Protein AF-A0A847EQZ2-F1 (afdb_monomer)

Structure (mmCIF, N/CA/C/O backbone):
data_AF-A0A847EQZ2-F1
#
_entry.id   AF-A0A847EQZ2-F1
#
loop_
_atom_site.group_PDB
_atom_site.id
_atom_site.type_symbol
_atom_site.label_atom_id
_atom_site.label_alt_id
_atom_site.label_comp_id
_atom_site.label_asym_id
_atom_site.label_entity_id
_atom_site.label_seq_id
_atom_site.pdbx_PDB_ins_code
_atom_site.Cartn_x
_atom_site.Cartn_y
_atom_site.Cartn_z
_atom_site.occupancy
_atom_site.B_iso_or_equiv
_atom_site.auth_seq_id
_atom_site.auth_comp_id
_atom_site.auth_asym_id
_atom_site.auth_atom_id
_atom_site.pdbx_PDB_model_num
ATOM 1 N N . MET A 1 1 ? -11.019 -4.926 17.681 1.00 85.94 1 MET A N 1
ATOM 2 C CA . MET A 1 1 ? -9.727 -4.311 18.049 1.00 85.94 1 MET A CA 1
ATOM 3 C C . MET A 1 1 ? -9.183 -3.717 16.767 1.00 85.94 1 MET A C 1
ATOM 5 O O . MET A 1 1 ? -9.278 -4.399 15.757 1.00 85.94 1 MET A O 1
ATOM 9 N N . THR A 1 2 ? -8.752 -2.458 16.775 1.00 97.56 2 THR A N 1
ATOM 10 C CA . THR A 1 2 ? -8.229 -1.790 15.572 1.00 97.56 2 THR A CA 1
ATOM 11 C C . THR A 1 2 ? -6.867 -2.381 15.216 1.00 97.56 2 THR A C 1
ATOM 13 O O . THR A 1 2 ? -6.029 -2.498 16.100 1.00 97.56 2 THR A O 1
ATOM 16 N N . SER A 1 3 ? -6.639 -2.751 13.958 1.00 98.38 3 SER A N 1
ATOM 17 C CA . SER A 1 3 ? -5.330 -3.209 13.475 1.00 98.38 3 SER A CA 1
ATOM 18 C C . SER A 1 3 ? -4.424 -2.040 13.079 1.00 98.38 3 SER A C 1
ATOM 20 O O . SER A 1 3 ? -4.899 -1.011 12.595 1.00 98.38 3 SER A O 1
ATOM 22 N N . VAL A 1 4 ? -3.112 -2.213 13.236 1.00 98.69 4 VAL A N 1
ATOM 23 C CA . VAL A 1 4 ? -2.084 -1.263 12.787 1.00 98.69 4 VAL A CA 1
ATOM 24 C C . VAL A 1 4 ? -1.452 -1.772 11.498 1.00 98.69 4 VAL A C 1
ATOM 26 O O . VAL A 1 4 ? -0.755 -2.787 11.503 1.00 98.69 4 VAL A O 1
ATOM 29 N N . TRP A 1 5 ? -1.679 -1.066 10.393 1.00 98.81 5 TRP A N 1
ATOM 30 C CA . TRP A 1 5 ? -1.061 -1.357 9.103 1.00 98.81 5 TRP A CA 1
ATOM 31 C C . TRP A 1 5 ? 0.039 -0.342 8.791 1.00 98.81 5 TRP A C 1
ATOM 33 O O . TRP A 1 5 ? -0.180 0.869 8.835 1.00 98.81 5 TRP A O 1
ATOM 43 N N . ALA A 1 6 ? 1.235 -0.831 8.479 1.00 98.81 6 ALA A N 1
ATOM 44 C CA . ALA A 1 6 ? 2.382 0.009 8.162 1.00 98.81 6 ALA A CA 1
ATOM 45 C C . ALA A 1 6 ? 2.299 0.501 6.706 1.00 98.81 6 ALA A C 1
ATOM 47 O O . ALA A 1 6 ? 2.378 -0.297 5.772 1.00 98.81 6 ALA A O 1
ATOM 48 N N . HIS A 1 7 ? 2.107 1.807 6.526 1.00 98.88 7 HIS A N 1
ATOM 49 C CA . HIS A 1 7 ? 1.958 2.488 5.241 1.00 98.88 7 HIS A CA 1
ATOM 50 C C . HIS A 1 7 ? 3.281 2.483 4.480 1.00 98.88 7 HIS A C 1
ATOM 52 O O . HIS A 1 7 ? 4.214 3.209 4.839 1.00 98.88 7 HIS A O 1
ATOM 58 N N . ARG A 1 8 ? 3.356 1.666 3.426 1.00 98.81 8 ARG A N 1
ATOM 59 C CA . ARG A 1 8 ? 4.579 1.399 2.655 1.00 98.81 8 ARG A CA 1
ATOM 60 C C . ARG A 1 8 ? 5.707 0.845 3.531 1.00 98.81 8 ARG A C 1
ATOM 62 O O . ARG A 1 8 ? 6.879 1.164 3.321 1.00 98.81 8 ARG A O 1
ATOM 69 N N . GLY A 1 9 ? 5.344 0.057 4.545 1.00 98.75 9 GLY A N 1
ATOM 70 C CA . GLY A 1 9 ? 6.235 -0.375 5.625 1.00 98.75 9 GLY A CA 1
ATOM 71 C C . GLY A 1 9 ? 6.387 0.686 6.720 1.00 98.75 9 GLY A C 1
ATOM 72 O O . GLY A 1 9 ? 5.566 1.592 6.849 1.00 98.75 9 GLY A O 1
ATOM 73 N N . ALA A 1 10 ? 7.430 0.585 7.544 1.00 98.62 10 ALA A N 1
ATOM 74 C CA . ALA A 1 10 ? 7.763 1.576 8.571 1.00 98.62 10 ALA A CA 1
ATOM 75 C C . ALA A 1 10 ? 8.409 2.832 7.942 1.00 98.62 10 ALA A C 1
ATOM 77 O O . ALA A 1 10 ? 9.541 3.212 8.260 1.00 98.62 10 ALA A O 1
ATOM 78 N N . SER A 1 11 ? 7.694 3.451 6.997 1.00 98.50 11 SER A N 1
ATOM 79 C CA . SER A 1 11 ? 8.184 4.494 6.084 1.00 98.50 11 SER A CA 1
ATOM 80 C C . SER A 1 11 ? 8.580 5.802 6.773 1.00 98.50 11 SER A C 1
ATOM 82 O O . SER A 1 11 ? 9.288 6.625 6.199 1.00 98.50 11 SER A O 1
ATOM 84 N N . GLY A 1 12 ? 8.195 5.990 8.038 1.00 98.06 12 GLY A N 1
ATOM 85 C CA . GLY A 1 12 ? 8.713 7.070 8.875 1.00 98.06 12 GLY A CA 1
ATOM 86 C C . GLY A 1 12 ? 10.200 6.921 9.230 1.00 98.06 12 GLY A C 1
ATOM 87 O O . GLY A 1 12 ? 10.834 7.903 9.616 1.00 98.06 12 GLY A O 1
ATOM 88 N N . TYR A 1 13 ? 10.766 5.714 9.097 1.00 98.25 13 TYR A N 1
ATOM 89 C CA . TYR A 1 13 ? 12.120 5.367 9.556 1.00 98.25 13 TYR A CA 1
ATOM 90 C C . TYR A 1 13 ? 13.005 4.714 8.482 1.00 98.25 13 TYR A C 1
ATOM 92 O O . TYR A 1 13 ? 14.240 4.774 8.584 1.00 98.25 13 TYR A O 1
ATOM 100 N N . ALA A 1 14 ? 12.388 4.084 7.484 1.00 98.56 14 ALA A N 1
ATOM 101 C CA . ALA A 1 14 ? 13.013 3.286 6.433 1.00 98.56 14 ALA A CA 1
ATOM 102 C C . ALA A 1 14 ? 12.467 3.685 5.049 1.00 98.56 14 ALA A C 1
ATOM 104 O O . ALA A 1 14 ? 11.369 4.235 4.986 1.00 98.56 14 ALA A O 1
ATOM 105 N N . PRO A 1 15 ? 13.201 3.425 3.948 1.00 98.50 15 PRO A N 1
ATOM 106 C CA . PRO A 1 15 ? 12.756 3.802 2.610 1.00 98.50 15 PRO A CA 1
ATOM 107 C C . PRO A 1 15 ? 11.437 3.107 2.258 1.00 98.50 15 PRO A C 1
ATOM 109 O O . PRO A 1 15 ? 11.335 1.883 2.321 1.00 98.50 15 PRO A O 1
ATOM 112 N N . GLU A 1 16 ? 10.421 3.893 1.913 1.00 98.69 16 GLU A N 1
ATOM 113 C CA . GLU A 1 16 ? 9.067 3.402 1.642 1.00 98.69 16 GLU A CA 1
ATOM 114 C C . GLU A 1 16 ? 9.029 2.304 0.565 1.00 98.69 16 GLU A C 1
ATOM 116 O O . GLU A 1 16 ? 9.790 2.349 -0.398 1.00 98.69 16 GLU A O 1
ATOM 121 N N . ASN A 1 17 ? 8.096 1.353 0.692 1.00 98.81 17 ASN A N 1
ATOM 122 C CA . ASN A 1 17 ? 7.852 0.294 -0.297 1.00 98.81 17 ASN A CA 1
ATOM 123 C C . ASN A 1 17 ? 9.072 -0.619 -0.548 1.00 98.81 17 ASN A C 1
ATOM 125 O O . ASN A 1 17 ? 9.251 -1.153 -1.638 1.00 98.81 17 ASN A O 1
ATOM 129 N N . THR A 1 18 ? 9.905 -0.842 0.471 1.00 98.81 18 THR A N 1
ATOM 130 C CA . THR A 1 18 ? 11.085 -1.717 0.387 1.00 98.81 18 THR A CA 1
ATOM 131 C C . THR A 1 18 ? 11.049 -2.838 1.425 1.00 98.81 18 THR A C 1
ATOM 133 O O . THR A 1 18 ? 10.424 -2.696 2.478 1.00 98.81 18 THR A O 1
ATOM 136 N N . LEU A 1 19 ? 11.765 -3.944 1.171 1.00 98.75 19 LEU A N 1
ATOM 137 C CA . LEU A 1 19 ? 11.876 -5.041 2.145 1.00 98.75 19 LEU A CA 1
ATOM 138 C C . LEU A 1 19 ? 12.381 -4.568 3.522 1.00 98.75 19 LEU A C 1
ATOM 140 O O . LEU A 1 19 ? 11.719 -4.906 4.499 1.00 98.75 19 LEU A O 1
ATOM 144 N N . PRO A 1 20 ? 13.419 -3.711 3.645 1.00 98.69 20 PRO A N 1
ATOM 145 C CA . PRO A 1 20 ? 13.839 -3.198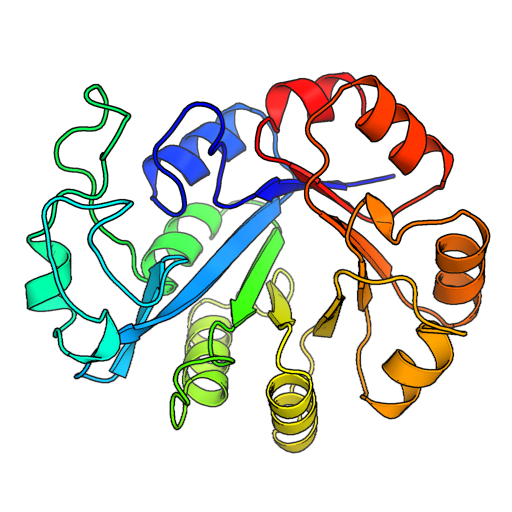 4.952 1.00 98.69 20 PRO A CA 1
ATOM 146 C C . PRO A 1 20 ? 12.759 -2.410 5.707 1.00 98.69 20 PRO A C 1
ATOM 148 O O . PRO A 1 20 ? 12.710 -2.456 6.936 1.00 98.69 20 PRO A O 1
ATOM 151 N N . ALA A 1 21 ? 11.881 -1.682 5.007 1.00 98.81 21 ALA A N 1
ATOM 152 C CA . ALA A 1 21 ? 10.770 -0.989 5.658 1.00 98.81 21 ALA A CA 1
ATOM 153 C C . ALA A 1 21 ? 9.691 -1.957 6.154 1.00 98.81 21 ALA A C 1
ATOM 155 O O . ALA A 1 21 ? 9.114 -1.732 7.220 1.00 98.81 21 ALA A O 1
ATOM 156 N N . PHE A 1 22 ? 9.424 -3.033 5.413 1.00 98.81 22 PHE A N 1
ATOM 157 C CA . PHE A 1 22 ? 8.492 -4.080 5.830 1.00 98.81 22 PHE A CA 1
ATOM 158 C C . PHE A 1 22 ? 9.054 -4.932 6.977 1.00 98.81 22 PHE A C 1
ATOM 160 O O . PHE A 1 22 ? 8.340 -5.196 7.941 1.00 98.81 22 PHE A O 1
ATOM 167 N N . GLU A 1 23 ? 10.336 -5.295 6.930 1.00 98.62 23 GLU A N 1
ATOM 168 C CA . GLU A 1 23 ? 11.045 -5.984 8.018 1.00 98.62 23 GLU A CA 1
ATOM 169 C C . GLU A 1 23 ? 10.975 -5.173 9.316 1.00 98.62 23 GLU A C 1
ATOM 171 O O . GLU A 1 23 ? 10.526 -5.684 10.342 1.00 98.62 23 GLU A O 1
ATOM 176 N N . LEU A 1 24 ? 11.302 -3.877 9.255 1.00 98.75 24 LEU A N 1
ATOM 177 C CA . LEU A 1 24 ? 11.201 -2.991 10.414 1.00 98.75 24 LEU A CA 1
ATOM 178 C C . LEU A 1 24 ? 9.759 -2.883 10.935 1.00 98.75 24 LEU A C 1
ATOM 180 O O . LEU A 1 24 ? 9.543 -2.827 12.143 1.00 98.75 24 LEU A O 1
ATOM 184 N N . ALA A 1 25 ? 8.754 -2.886 10.056 1.00 98.75 25 ALA A N 1
ATOM 185 C CA . ALA A 1 25 ? 7.357 -2.888 10.482 1.00 98.75 25 ALA A CA 1
ATOM 186 C C . ALA A 1 25 ? 6.972 -4.170 11.247 1.00 98.75 25 ALA A C 1
ATOM 188 O O . ALA A 1 25 ? 6.220 -4.079 12.220 1.00 98.75 25 ALA A O 1
ATOM 189 N N . LEU A 1 26 ? 7.503 -5.343 10.868 1.00 98.50 26 LEU A N 1
ATOM 190 C CA . LEU A 1 26 ? 7.323 -6.584 11.641 1.00 98.50 26 LEU A CA 1
ATOM 191 C C . LEU A 1 26 ? 7.978 -6.479 13.016 1.00 98.50 26 LEU A C 1
ATOM 193 O O . LEU A 1 26 ? 7.352 -6.823 14.017 1.00 98.50 26 LEU A O 1
ATOM 197 N N . GLU A 1 27 ? 9.213 -5.976 13.073 1.00 98.31 27 GLU A N 1
ATOM 198 C CA . GLU A 1 27 ? 9.939 -5.765 14.333 1.00 98.31 27 GLU A CA 1
ATOM 199 C C . GLU A 1 27 ? 9.189 -4.812 15.274 1.00 98.31 27 GLU A C 1
ATOM 201 O O . GLU A 1 27 ? 9.181 -5.005 16.490 1.00 98.31 27 GLU A O 1
ATOM 206 N N . GLN A 1 28 ? 8.513 -3.810 14.708 1.00 98.31 28 GLN A N 1
ATOM 207 C CA . GLN A 1 28 ? 7.693 -2.835 15.428 1.00 98.31 28 GLN A CA 1
ATOM 208 C C . GLN A 1 28 ? 6.281 -3.344 15.773 1.00 98.31 28 GLN A C 1
ATOM 210 O O . GLN A 1 28 ? 5.506 -2.628 16.409 1.00 98.31 28 GLN A O 1
ATOM 215 N N . GLY A 1 29 ? 5.947 -4.583 15.403 1.00 97.31 29 GLY A N 1
ATOM 216 C CA . GLY A 1 29 ? 4.692 -5.234 15.772 1.00 97.31 29 GLY A CA 1
ATOM 217 C C . GLY A 1 29 ? 3.481 -4.794 14.949 1.00 97.31 29 GLY A C 1
ATOM 218 O O . GLY A 1 29 ? 2.366 -4.818 15.468 1.00 97.31 29 GLY A O 1
ATOM 219 N N . ALA A 1 30 ? 3.672 -4.376 13.694 1.00 98.19 30 ALA A N 1
ATOM 220 C CA . ALA A 1 30 ? 2.557 -4.098 12.792 1.00 98.19 30 ALA A CA 1
ATOM 221 C C . ALA A 1 30 ? 1.711 -5.363 12.540 1.00 98.19 30 ALA A C 1
ATOM 223 O O . ALA A 1 30 ? 2.242 -6.447 12.291 1.00 98.19 30 ALA A O 1
ATOM 224 N N . ASP A 1 31 ? 0.384 -5.213 12.546 1.00 98.38 31 ASP A N 1
ATOM 225 C CA . ASP A 1 31 ? -0.565 -6.295 12.241 1.00 98.38 31 ASP A CA 1
ATOM 226 C C . ASP A 1 31 ? -0.666 -6.556 10.724 1.00 98.38 31 ASP A C 1
ATOM 228 O O . ASP A 1 31 ? -1.090 -7.624 10.272 1.00 98.38 31 ASP A O 1
ATOM 232 N N . GLY A 1 32 ? -0.290 -5.564 9.917 1.00 98.38 32 GLY A N 1
ATOM 233 C CA . GLY A 1 32 ? -0.329 -5.632 8.465 1.00 98.38 32 GLY A CA 1
ATOM 234 C C . GLY A 1 32 ? 0.542 -4.581 7.793 1.00 98.38 32 GLY A C 1
ATOM 235 O O . GLY A 1 32 ? 1.095 -3.698 8.449 1.00 98.38 32 GLY A O 1
ATOM 236 N N . PHE A 1 33 ? 0.625 -4.654 6.472 1.00 98.50 33 PHE A N 1
ATOM 237 C CA . PHE A 1 33 ? 1.245 -3.645 5.621 1.00 98.50 33 PHE A CA 1
ATOM 238 C C . PHE A 1 33 ? 0.218 -3.054 4.673 1.00 98.50 33 PHE A C 1
ATOM 240 O O . PHE A 1 33 ? -0.741 -3.715 4.282 1.00 98.50 33 PHE A O 1
ATOM 247 N N . GLU A 1 34 ? 0.471 -1.828 4.252 1.00 98.81 34 GLU A N 1
ATOM 248 C CA . GLU A 1 34 ? -0.065 -1.286 3.018 1.00 98.81 34 GLU A CA 1
ATOM 249 C C . GLU A 1 34 ? 1.107 -1.051 2.056 1.00 98.81 34 GLU A C 1
ATOM 251 O O . GLU A 1 34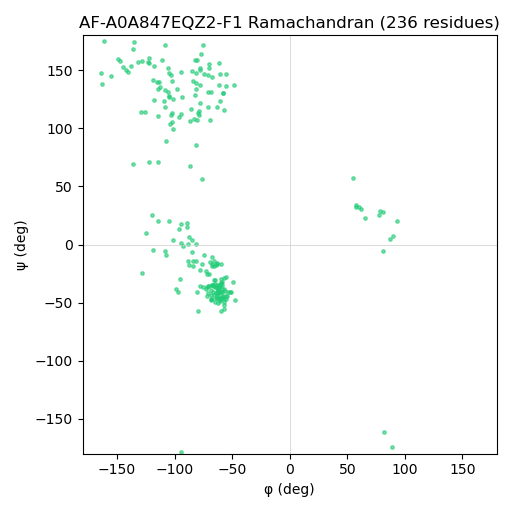 ? 2.204 -0.704 2.499 1.00 98.81 34 GLU A O 1
ATOM 256 N N . LEU A 1 35 ? 0.911 -1.348 0.772 1.00 98.94 35 LEU A N 1
ATOM 257 C CA . LEU A 1 35 ? 1.923 -1.180 -0.264 1.00 98.94 35 LEU A CA 1
ATOM 258 C C . LEU A 1 35 ? 1.290 -0.859 -1.615 1.00 98.94 35 LEU A C 1
ATOM 260 O O . LEU A 1 35 ? 0.137 -1.203 -1.873 1.00 98.94 35 LEU A O 1
ATOM 264 N N . ASP A 1 36 ? 2.088 -0.279 -2.502 1.00 98.88 36 ASP A N 1
ATOM 265 C CA . ASP A 1 36 ? 1.655 0.171 -3.822 1.00 98.88 36 ASP A CA 1
ATOM 266 C C . ASP A 1 36 ? 2.211 -0.728 -4.920 1.00 98.88 36 ASP A C 1
ATOM 268 O O . ASP A 1 36 ? 3.414 -0.973 -4.937 1.00 98.88 36 ASP A O 1
ATOM 272 N N . VAL A 1 37 ? 1.386 -1.169 -5.875 1.00 98.88 37 VAL A N 1
ATOM 273 C CA . VAL A 1 37 ? 1.858 -1.982 -7.009 1.00 98.88 37 VAL A CA 1
ATOM 274 C C . VAL A 1 37 ? 1.637 -1.340 -8.371 1.00 98.88 37 VAL A C 1
ATOM 276 O O . VAL A 1 37 ? 0.593 -0.742 -8.654 1.00 98.88 37 VAL A O 1
ATOM 279 N N . GLN A 1 38 ? 2.626 -1.539 -9.240 1.00 98.75 38 GLN A N 1
ATOM 280 C CA . GLN A 1 38 ? 2.656 -1.135 -10.646 1.00 98.75 38 GLN A CA 1
ATOM 281 C C . GLN A 1 38 ? 3.216 -2.265 -11.520 1.00 98.75 38 GLN A C 1
ATOM 283 O O . GLN A 1 38 ? 3.756 -3.241 -10.998 1.00 98.75 38 GLN A O 1
ATOM 288 N N . LEU A 1 39 ? 3.090 -2.136 -12.848 1.00 98.56 39 LEU A N 1
ATOM 289 C CA . LEU A 1 39 ? 3.743 -3.044 -13.796 1.00 98.56 39 LEU A CA 1
ATOM 290 C C . LEU A 1 39 ? 4.986 -2.412 -14.419 1.00 98.56 39 LEU A C 1
ATOM 292 O O . LEU A 1 39 ? 4.985 -1.240 -14.799 1.00 98.56 39 LEU A O 1
ATOM 296 N N . THR A 1 40 ? 6.014 -3.235 -14.586 1.00 98.62 40 THR A N 1
ATOM 297 C CA . THR A 1 40 ? 7.162 -2.958 -15.454 1.00 98.62 40 THR A CA 1
ATOM 298 C C . THR A 1 40 ? 6.795 -3.134 -16.933 1.00 98.62 40 THR A C 1
ATOM 300 O O . THR A 1 40 ? 5.731 -3.655 -17.275 1.00 98.62 40 THR A O 1
ATOM 303 N N . ARG A 1 41 ? 7.703 -2.755 -17.839 1.00 98.00 41 ARG A N 1
ATOM 304 C CA . ARG A 1 41 ? 7.564 -2.951 -19.295 1.00 98.00 41 ARG A CA 1
ATOM 305 C C . ARG A 1 41 ? 7.403 -4.421 -19.695 1.00 98.00 41 ARG A C 1
ATOM 307 O O . ARG A 1 41 ? 6.789 -4.719 -20.715 1.00 98.00 41 ARG A O 1
ATOM 314 N N . ASP A 1 42 ? 8.021 -5.322 -18.940 1.00 98.25 42 ASP A N 1
ATOM 315 C CA . ASP A 1 42 ? 7.956 -6.779 -19.103 1.00 98.25 42 ASP A CA 1
ATOM 316 C C . ASP A 1 42 ? 6.874 -7.436 -18.226 1.00 98.25 42 ASP A C 1
ATOM 318 O O . ASP A 1 42 ? 6.853 -8.654 -18.073 1.00 98.25 42 ASP A O 1
ATOM 322 N N . ASP A 1 43 ? 5.926 -6.628 -17.741 1.00 97.75 43 ASP A N 1
ATOM 323 C CA . ASP A 1 43 ? 4.730 -7.020 -17.000 1.00 97.75 43 ASP A CA 1
ATOM 324 C C . ASP A 1 43 ? 4.966 -7.737 -15.649 1.00 97.75 43 ASP A C 1
ATOM 326 O O . ASP A 1 43 ? 4.137 -8.546 -15.203 1.00 97.75 43 ASP A O 1
ATOM 330 N N . GLU A 1 44 ? 6.068 -7.425 -14.974 1.00 98.75 44 GLU A N 1
ATOM 331 C CA . GLU A 1 44 ? 6.335 -7.853 -13.600 1.00 98.75 44 GLU A CA 1
ATOM 332 C C . GLU A 1 44 ? 5.666 -6.891 -12.605 1.00 98.75 44 GLU A C 1
ATOM 334 O O . GLU A 1 44 ? 5.650 -5.675 -12.809 1.00 98.75 44 GLU A O 1
ATOM 339 N N . VAL A 1 45 ? 5.100 -7.427 -11.517 1.00 98.88 45 VAL A N 1
ATOM 340 C CA . VAL A 1 45 ? 4.415 -6.623 -10.487 1.00 98.88 45 VAL A CA 1
ATOM 341 C C . VAL A 1 45 ? 5.431 -6.141 -9.453 1.00 98.88 45 VAL A C 1
ATOM 343 O O . VAL A 1 45 ? 5.888 -6.918 -8.609 1.00 98.88 45 VAL A O 1
ATOM 346 N N . VAL A 1 46 ? 5.759 -4.852 -9.506 1.00 98.88 46 VAL A N 1
ATOM 347 C CA . VAL A 1 46 ? 6.731 -4.190 -8.622 1.00 98.88 46 VAL A CA 1
ATOM 348 C C . VAL A 1 46 ? 6.050 -3.306 -7.589 1.00 98.88 46 VAL A C 1
ATOM 350 O O . VAL A 1 46 ? 4.962 -2.784 -7.829 1.00 98.88 46 VAL A O 1
ATOM 353 N N . VAL A 1 47 ? 6.706 -3.145 -6.442 1.00 98.94 47 VAL A N 1
ATOM 354 C CA . VAL A 1 47 ? 6.196 -2.424 -5.278 1.00 98.94 47 VAL A CA 1
ATOM 355 C C . VAL A 1 47 ? 6.822 -1.031 -5.224 1.00 98.94 47 VAL A C 1
ATOM 357 O O . VAL A 1 47 ? 7.972 -0.870 -4.824 1.00 98.94 47 VAL A O 1
ATOM 360 N N . ILE A 1 48 ? 6.086 -0.025 -5.695 1.00 98.81 48 ILE A N 1
ATOM 361 C CA . ILE A 1 48 ? 6.530 1.374 -5.778 1.00 98.81 48 ILE A CA 1
ATOM 362 C C . ILE A 1 48 ? 5.326 2.308 -5.969 1.00 98.81 48 ILE A C 1
ATOM 364 O O . ILE A 1 48 ? 4.419 2.024 -6.753 1.00 98.81 48 ILE A O 1
ATOM 368 N N . HIS A 1 49 ? 5.326 3.443 -5.264 1.00 98.50 49 HIS A N 1
ATOM 369 C CA . HIS A 1 49 ? 4.181 4.359 -5.229 1.00 98.50 49 HIS A CA 1
ATOM 370 C C . HIS A 1 49 ? 4.073 5.264 -6.460 1.00 98.50 49 HIS A C 1
ATOM 372 O O . HIS A 1 49 ? 3.021 5.331 -7.098 1.00 98.50 49 HIS A O 1
ATOM 378 N N . ASP A 1 50 ? 5.128 6.031 -6.736 1.00 98.12 50 ASP A N 1
ATOM 379 C CA . ASP A 1 50 ? 5.113 7.048 -7.786 1.00 98.12 50 ASP A CA 1
ATOM 380 C C . ASP A 1 50 ? 5.192 6.384 -9.154 1.00 98.12 50 ASP A C 1
ATOM 382 O O . ASP A 1 50 ? 5.863 5.368 -9.327 1.00 98.12 50 ASP A O 1
ATOM 386 N N . GLU A 1 51 ? 4.553 6.979 -10.158 1.00 98.12 51 GLU A N 1
ATOM 387 C CA . GLU A 1 51 ? 4.681 6.474 -11.525 1.00 98.12 51 GLU A CA 1
ATOM 388 C C . GLU A 1 51 ? 6.086 6.702 -12.112 1.00 98.12 51 GLU A C 1
ATOM 390 O O . GLU A 1 51 ? 6.427 6.100 -13.132 1.00 98.12 51 GLU A O 1
ATOM 395 N N . THR A 1 52 ? 6.896 7.560 -11.481 1.00 98.25 52 THR A N 1
ATOM 396 C CA . THR A 1 52 ? 8.277 7.858 -11.872 1.00 98.25 52 THR A CA 1
ATOM 397 C C . THR A 1 52 ? 9.271 7.577 -10.743 1.00 98.25 52 THR A C 1
ATOM 399 O O . THR A 1 52 ? 8.904 7.460 -9.575 1.00 98.25 52 THR A O 1
ATOM 402 N N . LEU A 1 53 ? 10.544 7.428 -11.106 1.00 98.38 53 LEU A N 1
ATOM 403 C CA . LEU A 1 53 ? 11.591 6.875 -10.240 1.00 98.38 53 LEU A CA 1
ATOM 404 C C . LEU A 1 53 ? 12.308 7.901 -9.344 1.00 98.38 53 LEU A C 1
ATOM 406 O O . LEU A 1 53 ? 12.953 7.519 -8.368 1.00 98.38 53 LEU A O 1
ATOM 410 N N . GLU A 1 54 ? 12.214 9.194 -9.650 1.00 97.56 54 GLU A N 1
ATOM 411 C CA . GLU A 1 54 ? 13.144 10.216 -9.149 1.00 97.56 54 GLU A CA 1
ATOM 412 C C . GLU A 1 54 ? 13.004 10.520 -7.653 1.00 97.56 54 GLU A C 1
ATOM 414 O O . GLU A 1 54 ? 13.944 11.014 -7.034 1.00 97.56 54 GLU A O 1
ATOM 419 N N . ARG A 1 55 ? 11.823 10.294 -7.063 1.00 97.88 55 ARG A N 1
ATOM 420 C CA . ARG A 1 55 ? 11.586 10.647 -5.655 1.00 97.88 55 ARG A CA 1
ATOM 421 C C . ARG A 1 55 ? 12.201 9.638 -4.690 1.00 97.88 55 ARG A C 1
ATOM 423 O O . ARG A 1 55 ? 12.614 10.030 -3.602 1.00 97.88 55 ARG A O 1
ATOM 430 N N . THR A 1 56 ? 12.198 8.356 -5.048 1.00 97.94 56 THR A N 1
ATOM 431 C CA . THR A 1 56 ? 12.536 7.255 -4.132 1.00 97.94 56 THR A CA 1
ATOM 432 C C . THR A 1 56 ? 13.748 6.451 -4.574 1.00 97.94 56 THR A C 1
ATOM 434 O O . THR A 1 56 ? 14.189 5.580 -3.828 1.00 97.94 56 THR A O 1
ATOM 437 N N . THR A 1 57 ? 14.311 6.739 -5.749 1.00 98.12 57 THR A N 1
ATOM 438 C CA . THR A 1 57 ? 15.467 6.012 -6.276 1.00 98.12 57 THR A CA 1
ATOM 439 C C . THR A 1 57 ? 16.532 6.938 -6.858 1.00 98.12 57 THR A C 1
ATOM 441 O O . THR A 1 57 ? 16.328 8.145 -6.970 1.00 98.12 57 THR A O 1
ATOM 444 N N . ASP A 1 58 ? 17.668 6.369 -7.254 1.00 97.06 58 ASP A N 1
ATOM 445 C CA . ASP A 1 58 ? 18.703 7.032 -8.057 1.00 97.06 58 ASP A CA 1
ATOM 446 C C . ASP A 1 58 ? 18.450 6.976 -9.582 1.00 97.06 58 ASP A C 1
ATOM 448 O O . ASP A 1 58 ? 19.279 7.440 -10.369 1.00 97.06 58 ASP A O 1
ATOM 452 N N . GLY A 1 59 ? 17.308 6.424 -10.008 1.00 97.19 59 GLY A N 1
ATOM 453 C CA . GLY A 1 59 ? 16.885 6.326 -11.403 1.00 97.19 59 GLY A CA 1
ATOM 454 C C . GLY A 1 59 ? 15.976 7.466 -11.870 1.00 97.19 59 GLY A C 1
ATOM 455 O O . GLY A 1 59 ? 15.645 8.397 -11.136 1.00 97.19 59 GLY A O 1
ATOM 456 N N . ASN A 1 60 ? 15.551 7.386 -13.132 1.00 97.94 60 ASN A N 1
ATOM 457 C CA . ASN A 1 60 ? 14.702 8.384 -13.778 1.00 97.94 60 ASN A CA 1
ATOM 458 C C . ASN A 1 60 ? 13.741 7.778 -14.815 1.00 97.94 60 ASN A C 1
ATOM 460 O O . ASN A 1 60 ? 13.990 6.714 -15.391 1.00 97.94 60 ASN A O 1
ATOM 464 N N . GLY A 1 61 ? 12.660 8.504 -15.099 1.00 98.06 61 GLY A N 1
ATOM 465 C CA . GLY A 1 61 ? 11.616 8.087 -16.032 1.00 98.06 61 GLY A CA 1
ATOM 466 C C . GLY A 1 61 ? 10.506 7.270 -15.373 1.00 98.06 61 GLY A C 1
ATOM 467 O O . GLY A 1 61 ? 10.450 7.127 -14.151 1.00 98.06 61 GLY A O 1
ATOM 468 N N . TRP A 1 62 ? 9.591 6.769 -16.202 1.00 98.44 62 TRP A N 1
ATOM 469 C CA . TRP A 1 62 ? 8.402 6.055 -15.747 1.00 98.44 62 TRP A CA 1
ATOM 470 C C . TRP A 1 62 ? 8.719 4.603 -15.415 1.00 98.44 62 TRP A C 1
ATOM 472 O O . TRP A 1 62 ? 9.399 3.934 -16.189 1.00 98.44 62 TRP A O 1
ATOM 482 N N . VAL A 1 63 ? 8.150 4.080 -14.329 1.00 98.38 63 VAL A N 1
ATOM 483 C CA . VAL A 1 63 ? 8.271 2.659 -13.945 1.00 98.38 63 VAL A CA 1
ATOM 484 C C . VAL A 1 63 ? 7.901 1.737 -15.117 1.00 98.38 63 VAL A C 1
ATOM 486 O O . VAL A 1 63 ? 8.614 0.777 -15.407 1.00 98.38 63 VAL A O 1
ATOM 489 N N . ALA A 1 64 ? 6.846 2.095 -15.854 1.00 97.75 64 ALA A N 1
ATOM 490 C CA . ALA A 1 64 ? 6.330 1.358 -17.007 1.00 97.75 64 ALA A CA 1
ATOM 491 C C . ALA A 1 64 ? 7.297 1.262 -18.209 1.00 97.75 64 ALA A C 1
ATOM 493 O O . ALA A 1 64 ? 7.091 0.422 -19.084 1.00 97.75 64 ALA A O 1
ATOM 494 N N . ASP A 1 65 ? 8.335 2.104 -18.280 1.00 98.12 65 ASP A N 1
ATOM 495 C CA . ASP A 1 65 ? 9.296 2.112 -19.395 1.00 98.12 65 ASP A CA 1
ATOM 496 C C . ASP A 1 65 ? 10.476 1.140 -19.180 1.00 98.12 65 ASP A C 1
ATOM 498 O O . ASP A 1 65 ? 11.209 0.812 -20.126 1.00 98.12 65 ASP A O 1
ATOM 502 N N . HIS A 1 66 ? 10.651 0.646 -17.951 1.00 98.62 66 HIS A N 1
ATOM 503 C CA . HIS A 1 66 ? 11.786 -0.176 -17.523 1.00 98.62 66 HIS A CA 1
ATOM 504 C C . HIS A 1 66 ? 11.402 -1.648 -17.369 1.00 98.62 66 HIS A C 1
ATOM 506 O O . HIS A 1 66 ? 10.270 -1.962 -17.015 1.00 98.62 66 HIS A O 1
ATOM 512 N N . SER A 1 67 ? 12.342 -2.563 -17.633 1.00 98.75 67 SER A N 1
ATOM 513 C CA . SER A 1 67 ? 12.170 -3.978 -17.262 1.00 98.75 67 SER A CA 1
ATOM 514 C C . SER A 1 67 ? 12.408 -4.194 -15.765 1.00 98.75 67 SER A C 1
ATOM 516 O O . SER A 1 67 ? 13.051 -3.363 -15.118 1.00 98.75 67 SER A O 1
ATOM 518 N N . LEU A 1 68 ? 11.979 -5.331 -15.209 1.00 98.75 68 LEU A N 1
ATOM 519 C CA . LEU A 1 68 ? 12.335 -5.692 -13.829 1.00 98.75 68 LEU A CA 1
ATOM 520 C C . LEU A 1 68 ? 13.858 -5.745 -13.630 1.00 98.75 68 LEU A C 1
ATOM 522 O O . LEU A 1 68 ? 14.369 -5.325 -12.591 1.00 98.75 68 LEU A O 1
ATOM 526 N N . GLU A 1 69 ? 14.596 -6.238 -14.628 1.00 98.56 69 GLU A N 1
ATOM 527 C CA . GLU A 1 69 ? 16.060 -6.282 -14.582 1.00 98.56 69 GLU A CA 1
ATOM 528 C C . GLU A 1 69 ? 16.672 -4.876 -14.499 1.00 98.56 69 GLU A C 1
ATOM 530 O O . GLU A 1 69 ? 17.654 -4.670 -13.784 1.00 98.56 69 GLU A O 1
ATOM 535 N N . ASP A 1 70 ? 16.093 -3.904 -15.208 1.00 98.25 70 ASP A N 1
ATOM 536 C CA . ASP A 1 70 ? 16.535 -2.509 -15.168 1.00 98.25 70 ASP A CA 1
ATOM 537 C C . ASP A 1 70 ? 16.246 -1.885 -13.798 1.00 98.25 70 ASP A C 1
ATOM 539 O O . ASP A 1 70 ? 17.147 -1.321 -13.177 1.00 98.25 70 ASP A O 1
ATOM 543 N N . LEU A 1 71 ? 15.027 -2.063 -13.276 1.00 98.50 71 LEU A N 1
ATOM 544 C CA . LEU A 1 71 ? 14.625 -1.520 -11.974 1.00 98.50 71 LEU A CA 1
ATOM 545 C C . LEU A 1 71 ? 15.429 -2.104 -10.807 1.00 98.50 71 LEU A C 1
ATOM 547 O O . LEU A 1 71 ? 15.763 -1.388 -9.864 1.00 98.50 71 LEU A O 1
ATOM 551 N N . ARG A 1 72 ? 15.815 -3.382 -10.877 1.00 96.94 72 ARG A N 1
ATOM 552 C CA . ARG A 1 72 ? 16.650 -4.037 -9.854 1.00 96.94 72 ARG A CA 1
ATOM 553 C C . ARG A 1 72 ? 18.083 -3.506 -9.773 1.00 96.94 72 ARG A C 1
ATOM 555 O O . ARG A 1 72 ? 18.799 -3.865 -8.837 1.00 96.94 72 ARG A O 1
ATOM 562 N N . LYS A 1 73 ? 18.528 -2.690 -10.730 1.00 97.75 73 LYS A N 1
ATOM 563 C CA . LYS A 1 73 ? 19.851 -2.043 -10.688 1.00 97.75 73 LYS A CA 1
ATOM 564 C C . LYS A 1 73 ? 19.838 -0.759 -9.856 1.00 97.75 73 LYS A C 1
ATOM 566 O O . LYS A 1 73 ? 20.909 -0.327 -9.441 1.00 97.75 73 LYS A O 1
ATOM 571 N N . LEU A 1 74 ? 18.659 -0.189 -9.612 1.00 98.19 74 LEU A N 1
ATOM 572 C CA . LEU A 1 74 ? 18.491 1.078 -8.909 1.00 98.19 74 LEU A CA 1
ATOM 573 C C . LEU A 1 74 ? 18.639 0.914 -7.394 1.00 98.19 74 LEU A C 1
ATOM 575 O O . LEU A 1 74 ? 18.357 -0.146 -6.824 1.00 98.19 74 LEU A O 1
ATOM 579 N N . ASP A 1 75 ? 19.072 1.983 -6.741 1.00 98.12 75 ASP A N 1
ATOM 580 C CA . ASP A 1 75 ? 19.055 2.119 -5.292 1.00 98.12 75 ASP A CA 1
ATOM 581 C C . ASP A 1 75 ? 17.781 2.840 -4.850 1.00 98.12 75 ASP A C 1
ATOM 583 O O . ASP A 1 75 ? 17.598 4.022 -5.125 1.00 98.12 75 ASP A O 1
ATOM 587 N N . ALA A 1 76 ? 16.901 2.119 -4.158 1.00 98.00 76 ALA A N 1
ATOM 588 C CA . ALA A 1 76 ? 15.639 2.615 -3.620 1.00 98.00 76 ALA A CA 1
ATOM 589 C C . ALA A 1 76 ? 15.772 3.195 -2.197 1.00 98.00 76 ALA A C 1
ATOM 591 O O . ALA A 1 76 ? 14.776 3.356 -1.497 1.00 98.00 76 ALA A O 1
ATOM 592 N N . SER A 1 77 ? 16.991 3.485 -1.725 1.00 96.19 77 SER A N 1
ATOM 593 C CA . SER A 1 77 ? 17.235 4.021 -0.381 1.00 96.19 77 SER A CA 1
ATOM 594 C C . SER A 1 77 ? 17.203 5.555 -0.294 1.00 96.19 77 SER A C 1
ATOM 596 O O . SER A 1 77 ? 17.780 6.123 0.642 1.00 96.19 77 SER A O 1
ATOM 598 N N . TYR A 1 78 ? 16.613 6.256 -1.269 1.00 90.94 78 TYR A N 1
ATOM 599 C CA . TYR A 1 78 ? 16.684 7.719 -1.329 1.00 90.94 78 TYR A CA 1
ATOM 600 C C . TYR A 1 78 ? 16.118 8.363 -0.051 1.00 90.94 78 TYR A C 1
ATOM 602 O O . TYR A 1 78 ? 15.042 8.007 0.420 1.00 90.94 78 TYR A O 1
ATOM 610 N N . GLY A 1 79 ? 16.869 9.296 0.545 1.00 89.94 79 GLY A N 1
ATOM 611 C CA . GLY A 1 79 ? 16.532 9.913 1.836 1.00 89.94 79 GLY A CA 1
ATOM 612 C C . GLY A 1 79 ? 16.895 9.081 3.076 1.00 89.94 79 GLY A C 1
ATOM 613 O O . GLY A 1 79 ? 16.800 9.592 4.191 1.00 89.94 79 GLY A O 1
ATOM 614 N N . HIS A 1 80 ? 17.371 7.841 2.910 1.00 94.19 80 HIS A N 1
ATOM 615 C CA . HIS A 1 80 ? 17.745 6.949 4.007 1.00 94.19 80 HIS A CA 1
ATOM 616 C C . HIS A 1 80 ? 19.078 6.221 3.740 1.00 94.19 80 HIS A C 1
ATOM 618 O O . HIS A 1 80 ? 19.120 5.001 3.596 1.00 94.19 80 HIS A O 1
ATOM 624 N N . GLU A 1 81 ? 20.190 6.966 3.745 1.00 91.12 81 GLU A N 1
ATOM 625 C CA . GLU A 1 81 ? 21.550 6.493 3.397 1.00 91.12 81 GLU A CA 1
ATOM 626 C C . GLU A 1 81 ? 21.982 5.191 4.099 1.00 91.12 81 GLU A C 1
ATOM 628 O O . GLU A 1 81 ? 22.707 4.379 3.525 1.00 91.12 81 GLU A O 1
ATOM 633 N N . LYS A 1 82 ? 21.509 4.952 5.331 1.00 96.44 82 LYS A N 1
ATOM 634 C CA . LYS A 1 82 ? 21.809 3.726 6.093 1.00 96.44 82 LYS A CA 1
ATOM 635 C C . LYS A 1 82 ? 21.282 2.436 5.440 1.00 96.44 82 LYS A C 1
ATOM 637 O O . LYS A 1 82 ? 21.719 1.362 5.835 1.00 96.44 82 LYS A O 1
ATOM 642 N N . TYR A 1 83 ? 20.367 2.540 4.473 1.00 96.94 83 TYR A N 1
ATOM 643 C CA . TYR A 1 83 ? 19.809 1.418 3.708 1.00 96.94 83 TYR A CA 1
ATOM 644 C C . TYR A 1 83 ? 20.363 1.334 2.278 1.00 96.94 83 TYR A C 1
ATOM 646 O O . TYR A 1 83 ? 19.725 0.723 1.421 1.00 96.94 83 TYR A O 1
ATOM 654 N N . GLY A 1 84 ? 21.517 1.951 2.002 1.00 96.50 84 GLY A N 1
ATOM 655 C CA . GLY A 1 84 ? 22.133 1.937 0.673 1.00 96.50 84 GLY A CA 1
ATOM 656 C C . GLY A 1 84 ? 22.201 0.538 0.054 1.00 96.50 84 GLY A C 1
ATOM 657 O O . GLY A 1 84 ? 22.532 -0.446 0.719 1.00 96.50 84 GLY A O 1
ATOM 658 N N . GLY A 1 85 ? 21.881 0.454 -1.234 1.00 94.88 85 GLY A N 1
ATOM 659 C CA . GLY A 1 85 ? 21.799 -0.796 -1.984 1.00 94.88 85 GLY A CA 1
ATOM 660 C C . GLY A 1 85 ? 20.440 -1.498 -1.916 1.00 94.88 85 GLY A C 1
ATOM 661 O O . GLY A 1 85 ? 20.308 -2.598 -2.458 1.00 94.88 85 GLY A O 1
ATOM 662 N N . THR A 1 86 ? 19.437 -0.891 -1.281 1.00 97.38 86 THR A N 1
ATOM 663 C CA . THR A 1 86 ? 18.070 -1.427 -1.261 1.00 97.38 86 THR A CA 1
ATOM 664 C C . THR A 1 86 ? 17.465 -1.370 -2.660 1.00 97.38 86 THR A C 1
ATOM 666 O O . THR A 1 86 ? 17.742 -0.457 -3.431 1.00 97.38 86 THR A O 1
ATOM 669 N N . ARG A 1 87 ? 16.652 -2.363 -3.023 1.00 97.75 87 ARG A N 1
ATOM 670 C CA . ARG A 1 87 ? 16.027 -2.464 -4.351 1.00 97.75 87 ARG A CA 1
ATOM 671 C C . ARG A 1 87 ? 14.526 -2.236 -4.272 1.00 97.75 87 ARG A C 1
ATOM 673 O O . ARG A 1 87 ? 13.927 -2.457 -3.222 1.00 97.75 87 ARG A O 1
ATOM 680 N N . ILE A 1 88 ? 13.937 -1.865 -5.408 1.00 98.69 88 ILE A N 1
ATOM 681 C CA . ILE A 1 88 ? 12.489 -1.953 -5.621 1.00 98.69 88 ILE A CA 1
ATOM 682 C C . ILE A 1 88 ? 12.107 -3.444 -5.558 1.00 98.69 88 ILE A C 1
ATOM 684 O O . ILE A 1 88 ? 12.618 -4.214 -6.380 1.00 98.69 88 ILE A O 1
ATOM 688 N N . PRO A 1 89 ? 11.257 -3.880 -4.611 1.00 98.75 89 PRO A N 1
ATOM 689 C CA . PRO A 1 89 ? 10.837 -5.268 -4.541 1.00 98.75 89 PRO A CA 1
ATOM 690 C C . PRO A 1 89 ? 9.726 -5.575 -5.545 1.00 98.75 89 PRO A C 1
ATOM 692 O O . PRO A 1 89 ? 8.977 -4.707 -5.991 1.00 98.75 89 PRO A O 1
ATOM 695 N N . THR A 1 90 ? 9.589 -6.850 -5.872 1.00 98.94 90 THR A N 1
ATOM 696 C CA . THR A 1 90 ? 8.388 -7.424 -6.482 1.00 98.94 90 THR A CA 1
ATOM 697 C C . THR A 1 90 ? 7.342 -7.733 -5.414 1.00 98.94 90 THR A C 1
ATOM 699 O O . THR A 1 90 ? 7.666 -7.931 -4.241 1.00 98.94 90 THR A O 1
ATOM 702 N N . LEU A 1 91 ? 6.072 -7.842 -5.813 1.00 98.88 91 LEU A N 1
ATOM 703 C CA . LEU A 1 91 ? 5.012 -8.268 -4.890 1.00 98.88 91 LEU A CA 1
ATOM 704 C C . LEU A 1 91 ? 5.275 -9.678 -4.328 1.00 98.88 91 LEU A C 1
ATOM 706 O O . LEU A 1 91 ? 5.000 -9.938 -3.158 1.00 98.88 91 LEU A O 1
ATOM 710 N N . ALA A 1 92 ? 5.841 -10.569 -5.146 1.00 98.81 92 ALA A N 1
ATOM 711 C CA . ALA A 1 92 ? 6.219 -11.921 -4.737 1.00 98.81 92 ALA A CA 1
ATOM 712 C C . ALA A 1 92 ? 7.258 -11.911 -3.601 1.00 98.81 92 ALA A C 1
ATOM 714 O O . ALA A 1 92 ? 7.070 -12.598 -2.603 1.00 98.81 92 ALA A O 1
ATOM 715 N N . GLU A 1 93 ? 8.296 -11.072 -3.697 1.00 98.81 93 GLU A N 1
ATOM 716 C CA . GLU A 1 93 ? 9.311 -10.933 -2.640 1.00 98.81 93 GLU A CA 1
ATOM 717 C C . GLU A 1 93 ? 8.712 -10.424 -1.321 1.00 98.81 93 GLU A C 1
ATOM 719 O O . GLU A 1 93 ? 9.096 -10.890 -0.248 1.00 98.81 93 GLU A O 1
ATOM 724 N N . VAL A 1 94 ? 7.733 -9.513 -1.378 1.00 98.81 94 VAL A N 1
ATOM 725 C CA . VAL A 1 94 ? 7.025 -9.069 -0.167 1.00 98.81 94 VAL A CA 1
ATOM 726 C C . VAL A 1 94 ? 6.165 -10.193 0.419 1.00 98.81 94 VAL A C 1
ATOM 728 O O . VAL A 1 94 ? 6.124 -10.358 1.636 1.00 98.81 94 VAL A O 1
ATOM 731 N N . PHE A 1 95 ? 5.502 -11.002 -0.412 1.00 98.75 95 PHE A N 1
ATOM 732 C CA . PHE A 1 95 ? 4.747 -12.165 0.066 1.00 98.75 95 PHE A CA 1
ATOM 733 C C . PHE A 1 95 ? 5.641 -13.254 0.657 1.00 98.75 95 PHE A C 1
ATOM 735 O O . PHE A 1 95 ? 5.249 -13.873 1.644 1.00 98.75 95 PHE A O 1
ATOM 742 N N . ASP A 1 96 ? 6.841 -13.455 0.119 1.00 98.56 96 ASP A N 1
ATOM 743 C CA . ASP A 1 96 ? 7.831 -14.359 0.701 1.00 98.56 96 ASP A CA 1
ATOM 744 C C . ASP A 1 96 ? 8.264 -13.906 2.098 1.00 98.56 96 ASP A C 1
ATOM 746 O O . ASP A 1 96 ? 8.318 -14.735 3.008 1.00 98.56 96 ASP A O 1
ATOM 750 N N . LEU A 1 97 ? 8.471 -12.600 2.303 1.00 98.31 97 LEU A N 1
ATOM 751 C CA . LEU A 1 97 ? 8.814 -12.031 3.611 1.00 98.31 97 LEU A CA 1
ATOM 752 C C . LEU A 1 97 ? 7.752 -12.328 4.686 1.00 98.31 97 LEU A C 1
ATOM 754 O O . LEU A 1 97 ? 8.093 -12.595 5.837 1.00 98.31 97 LEU A O 1
ATOM 758 N N . VAL A 1 98 ? 6.464 -12.293 4.328 1.00 97.44 98 VAL A N 1
ATOM 759 C CA . VAL A 1 98 ? 5.351 -12.483 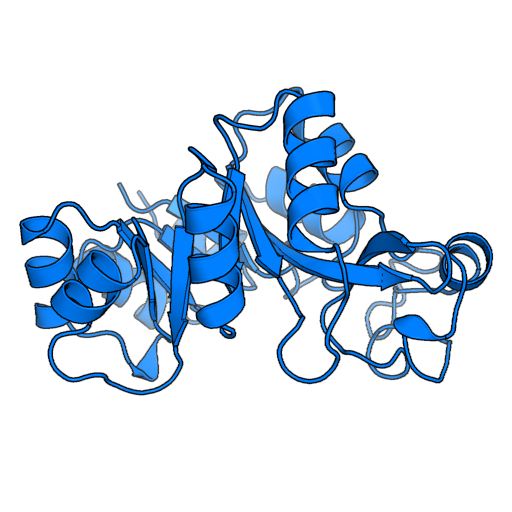5.282 1.00 97.44 98 VAL A CA 1
ATOM 760 C C . VAL A 1 98 ? 4.735 -13.879 5.247 1.00 97.44 98 VAL A C 1
ATOM 762 O O . VAL A 1 98 ? 3.740 -14.133 5.928 1.00 97.44 98 VAL A O 1
ATOM 765 N N . ARG A 1 99 ? 5.275 -14.806 4.450 1.00 93.62 99 ARG A N 1
ATOM 766 C CA . ARG A 1 99 ? 4.651 -16.115 4.208 1.00 93.62 99 ARG A CA 1
ATOM 767 C C . ARG A 1 99 ? 4.374 -16.873 5.506 1.00 93.62 99 ARG A C 1
ATOM 769 O O . ARG A 1 99 ? 3.264 -17.373 5.676 1.00 93.62 99 ARG A O 1
ATOM 776 N N . ASP A 1 100 ? 5.337 -16.871 6.423 1.00 92.94 100 ASP A N 1
ATOM 777 C CA . ASP A 1 100 ? 5.283 -17.600 7.696 1.00 92.94 100 ASP A CA 1
ATOM 778 C C . ASP A 1 100 ? 4.801 -16.736 8.878 1.00 92.94 100 ASP A C 1
ATOM 780 O O . ASP A 1 100 ? 4.924 -17.125 10.041 1.00 92.94 100 ASP A O 1
ATOM 784 N N . THR A 1 101 ? 4.239 -15.556 8.598 1.00 95.50 101 THR A N 1
ATOM 785 C CA . THR A 1 101 ? 3.676 -14.652 9.607 1.00 95.50 101 THR A CA 1
ATOM 786 C C . THR A 1 101 ? 2.143 -14.622 9.544 1.00 95.50 101 THR A C 1
ATOM 788 O O . THR A 1 101 ? 1.516 -15.162 8.634 1.00 95.50 101 THR A O 1
ATOM 791 N N . GLY A 1 102 ? 1.512 -13.969 10.525 1.00 95.44 102 GLY A N 1
ATOM 792 C CA . GLY A 1 102 ? 0.075 -13.657 10.503 1.00 95.44 102 GLY A CA 1
ATOM 793 C C . GLY A 1 102 ? -0.267 -12.332 9.808 1.00 95.44 102 GLY A C 1
ATOM 794 O O . GLY A 1 102 ? -1.412 -11.899 9.878 1.00 95.44 102 GLY A O 1
ATOM 795 N N . THR A 1 103 ? 0.713 -11.674 9.183 1.00 98.00 103 THR A N 1
ATOM 796 C CA . THR A 1 103 ? 0.609 -10.293 8.692 1.00 98.00 103 THR A CA 1
ATOM 797 C C . THR A 1 103 ? -0.370 -10.184 7.523 1.00 98.00 103 THR A C 1
ATOM 799 O O . THR A 1 103 ? -0.281 -10.954 6.561 1.00 98.00 103 THR A O 1
ATOM 802 N N . MET A 1 104 ? -1.286 -9.216 7.605 1.00 98.50 104 MET A N 1
ATOM 803 C CA . MET A 1 104 ? -2.171 -8.811 6.504 1.00 98.50 104 MET A CA 1
ATOM 804 C C . MET A 1 104 ? -1.425 -7.921 5.499 1.00 98.50 104 MET A C 1
ATOM 806 O O . MET A 1 104 ? -0.554 -7.151 5.889 1.00 98.50 104 MET A O 1
ATOM 810 N N . VAL A 1 105 ? -1.793 -7.951 4.220 1.00 98.81 105 VAL A N 1
ATOM 811 C CA . VAL A 1 105 ? -1.227 -7.061 3.194 1.00 98.81 105 VAL A CA 1
ATOM 812 C C . VAL A 1 105 ? -2.350 -6.385 2.413 1.00 98.81 105 VAL A C 1
ATOM 814 O O . VAL A 1 105 ? -3.103 -7.036 1.690 1.00 98.81 105 VAL A O 1
ATOM 817 N N . ASN A 1 106 ? -2.461 -5.067 2.546 1.00 98.94 106 ASN A N 1
ATOM 818 C CA . ASN A 1 106 ? -3.268 -4.239 1.665 1.00 98.94 106 ASN A CA 1
ATOM 819 C C . ASN A 1 106 ? -2.447 -3.844 0.433 1.00 98.94 106 ASN A C 1
ATOM 821 O O . ASN A 1 106 ? -1.447 -3.143 0.556 1.00 98.94 106 ASN A O 1
ATOM 825 N N . VAL A 1 107 ? -2.875 -4.292 -0.743 1.00 98.94 107 VAL A N 1
ATOM 826 C CA . VAL A 1 107 ? -2.213 -4.034 -2.025 1.00 98.94 107 VAL A CA 1
ATOM 827 C C . VAL A 1 107 ? -2.986 -2.938 -2.765 1.00 98.94 107 VAL A C 1
ATOM 829 O O . VAL A 1 107 ? -4.077 -3.189 -3.287 1.00 98.94 107 VAL A O 1
ATOM 832 N N . GLU A 1 108 ? -2.443 -1.719 -2.810 1.00 98.88 108 GLU A N 1
ATOM 833 C CA . GLU A 1 108 ? -2.975 -0.614 -3.611 1.00 98.88 108 GLU A CA 1
ATOM 834 C C . GLU A 1 108 ? -2.592 -0.773 -5.090 1.00 98.88 108 GLU A C 1
ATOM 836 O O . GLU A 1 108 ? -1.419 -0.788 -5.457 1.00 98.88 108 GLU A O 1
ATOM 841 N N . LEU A 1 109 ? -3.591 -0.831 -5.973 1.00 98.81 109 LEU A N 1
ATOM 842 C CA . LEU A 1 109 ? -3.392 -0.855 -7.423 1.00 98.81 109 LEU A CA 1
ATOM 843 C C . LEU A 1 109 ? -3.211 0.572 -7.965 1.00 98.81 109 LEU A C 1
ATOM 845 O O . LEU A 1 109 ? -4.188 1.328 -8.076 1.00 98.81 109 LEU A O 1
ATOM 849 N N . LYS A 1 110 ? -1.982 0.932 -8.362 1.00 97.75 110 LYS A N 1
ATOM 850 C CA . LYS A 1 110 ? -1.631 2.255 -8.914 1.00 97.75 110 LYS A CA 1
ATOM 851 C C . LYS A 1 110 ? -1.857 2.336 -10.419 1.00 97.75 110 LYS A C 1
ATOM 853 O O . LYS A 1 110 ? -0.925 2.481 -11.199 1.00 97.75 110 LYS A O 1
ATOM 858 N N . ASN A 1 111 ? -3.116 2.287 -10.844 1.00 95.94 111 ASN A N 1
ATOM 859 C CA . ASN A 1 111 ? -3.491 2.363 -12.264 1.00 95.94 111 ASN A CA 1
ATOM 860 C C . ASN A 1 111 ? -4.399 3.562 -12.610 1.00 95.94 111 ASN A C 1
ATOM 862 O O . ASN A 1 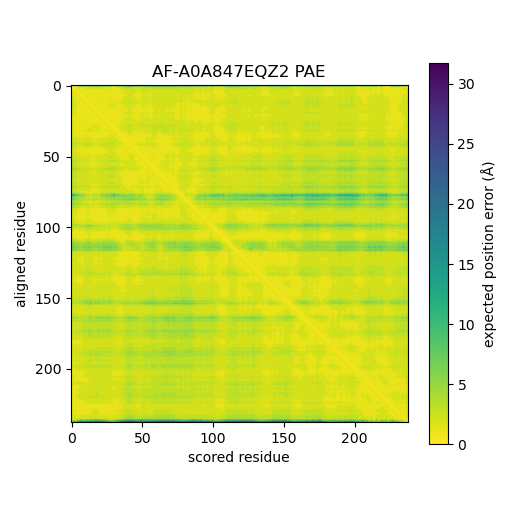111 ? -5.174 3.512 -13.566 1.00 95.94 111 ASN A O 1
ATOM 866 N N . SER A 1 112 ? -4.331 4.641 -11.821 1.00 91.44 112 SER A N 1
ATOM 867 C CA . SER A 1 112 ? -5.152 5.849 -12.018 1.00 91.44 112 SER A CA 1
ATOM 868 C C . SER A 1 112 ? -4.605 6.786 -13.100 1.00 91.44 112 SER A C 1
ATOM 870 O O . SER A 1 112 ? -5.383 7.363 -13.858 1.00 91.44 112 SER A O 1
ATOM 872 N N . ARG A 1 113 ? -3.278 6.981 -13.158 1.00 91.38 113 ARG A N 1
ATOM 873 C CA . ARG A 1 113 ? -2.624 7.875 -14.136 1.00 91.38 113 ARG A CA 1
ATOM 874 C C . ARG A 1 113 ? -2.103 7.115 -15.348 1.00 91.38 113 ARG A C 1
ATOM 876 O O . ARG A 1 113 ? -2.264 7.586 -16.471 1.00 91.38 113 ARG A O 1
ATOM 883 N N . ILE A 1 114 ? -1.527 5.938 -15.116 1.00 91.38 114 ILE A N 1
ATOM 884 C CA . ILE A 1 114 ? -1.123 4.995 -16.159 1.00 91.38 114 ILE A CA 1
ATOM 885 C C . ILE A 1 114 ? -2.071 3.804 -16.105 1.00 91.38 114 ILE A C 1
ATOM 887 O O . ILE A 1 114 ? -2.219 3.163 -15.069 1.00 91.38 114 ILE A O 1
ATOM 891 N N . ALA A 1 115 ? -2.723 3.506 -17.226 1.00 91.94 115 ALA A N 1
ATOM 892 C CA . ALA A 1 115 ? -3.529 2.302 -17.344 1.00 91.94 115 ALA A CA 1
ATOM 893 C C . ALA A 1 115 ? -2.611 1.099 -17.595 1.00 91.94 115 ALA A C 1
ATOM 895 O O . ALA A 1 115 ? -1.988 0.999 -18.652 1.00 91.94 115 ALA A O 1
ATOM 896 N N . TYR A 1 116 ? -2.568 0.172 -16.645 1.00 94.00 116 TYR A N 1
ATOM 897 C CA . TYR A 1 116 ? -1.838 -1.084 -16.776 1.00 94.00 116 TYR A CA 1
ATOM 898 C C . TYR A 1 116 ? -2.784 -2.190 -17.230 1.00 94.00 116 TYR A C 1
ATOM 900 O O . TYR A 1 116 ? -3.659 -2.624 -16.482 1.00 94.00 116 TYR A O 1
ATOM 908 N N . LYS A 1 117 ? -2.630 -2.656 -18.470 1.00 93.19 117 LYS A N 1
ATOM 909 C CA . LYS A 1 117 ? -3.437 -3.770 -18.968 1.00 93.19 117 LYS A CA 1
ATOM 910 C C . LYS A 1 117 ? -2.998 -5.062 -18.274 1.00 93.19 117 LYS A C 1
ATOM 912 O O . LYS A 1 117 ? -1.876 -5.507 -18.475 1.00 93.19 117 LYS A O 1
ATOM 917 N N . GLY A 1 118 ? -3.904 -5.694 -17.533 1.00 96.69 118 GLY A N 1
ATOM 918 C CA . GLY A 1 118 ? -3.643 -6.985 -16.896 1.00 96.69 118 GLY A CA 1
ATOM 919 C C . GLY A 1 118 ? -3.056 -6.904 -15.484 1.00 96.69 118 GLY A C 1
ATOM 920 O O . GLY A 1 118 ? -2.655 -7.940 -14.958 1.00 96.69 118 GLY A O 1
ATOM 921 N N . LEU A 1 119 ? -2.956 -5.711 -14.879 1.00 98.56 119 LEU A N 1
ATOM 922 C CA . LEU A 1 119 ? -2.416 -5.562 -13.520 1.00 98.56 119 LEU A CA 1
ATOM 923 C C . LEU A 1 119 ? -3.252 -6.356 -12.511 1.00 98.56 119 LEU A C 1
ATOM 925 O O . LEU A 1 119 ? -2.698 -7.100 -11.707 1.00 98.56 119 LEU A O 1
ATOM 929 N N . GLU A 1 120 ? -4.575 -6.232 -12.583 1.00 98.69 120 GLU A N 1
ATOM 930 C CA . GLU A 1 120 ? -5.521 -6.926 -11.715 1.00 98.69 120 GLU A CA 1
ATOM 931 C C . GLU A 1 120 ? -5.341 -8.448 -11.781 1.00 98.69 120 GLU A C 1
ATOM 933 O O . GLU A 1 120 ? -5.167 -9.101 -10.754 1.00 98.69 120 GLU A O 1
ATOM 938 N N . GLU A 1 121 ? -5.331 -9.016 -12.987 1.00 98.56 121 GLU A N 1
ATOM 939 C CA . GLU A 1 121 ? -5.168 -10.450 -13.223 1.00 98.56 121 GLU A CA 1
ATOM 940 C C . GLU A 1 121 ? -3.810 -10.960 -12.722 1.00 98.56 121 GLU A C 1
ATOM 942 O O . GLU A 1 121 ? -3.734 -12.035 -12.125 1.00 98.56 121 GLU A O 1
ATOM 947 N N . ARG A 1 122 ? -2.737 -10.186 -12.926 1.00 98.75 122 ARG A N 1
ATOM 948 C CA . ARG A 1 122 ? -1.383 -10.542 -12.473 1.00 98.75 122 ARG A CA 1
ATOM 949 C C . ARG A 1 122 ? -1.269 -10.523 -10.956 1.00 98.75 122 ARG A C 1
ATOM 951 O O . ARG A 1 122 ? -0.721 -11.460 -10.382 1.00 98.75 122 ARG A O 1
ATOM 958 N N . VAL A 1 123 ? -1.831 -9.509 -10.299 1.00 98.81 123 VAL A N 1
ATOM 959 C CA . VAL A 1 123 ? -1.882 -9.448 -8.833 1.00 98.81 123 VAL A CA 1
ATOM 960 C C . VAL A 1 123 ? -2.672 -10.633 -8.280 1.00 98.81 123 VAL A C 1
ATOM 962 O O . VAL A 1 123 ? -2.174 -11.316 -7.387 1.00 98.81 123 VAL A O 1
ATOM 965 N N . LEU A 1 124 ? -3.848 -10.945 -8.839 1.00 98.75 124 LEU A N 1
ATOM 966 C CA . LEU A 1 124 ? -4.633 -12.117 -8.430 1.00 98.75 124 LEU A CA 1
ATOM 967 C C . LEU A 1 124 ? -3.841 -13.425 -8.580 1.00 98.75 124 LEU A C 1
ATOM 969 O O . LEU A 1 124 ? -3.829 -14.236 -7.654 1.00 98.75 124 LEU A O 1
ATOM 973 N N . ALA A 1 125 ? -3.133 -13.605 -9.699 1.00 98.62 125 ALA A N 1
ATOM 974 C CA . ALA A 1 125 ? -2.307 -14.786 -9.935 1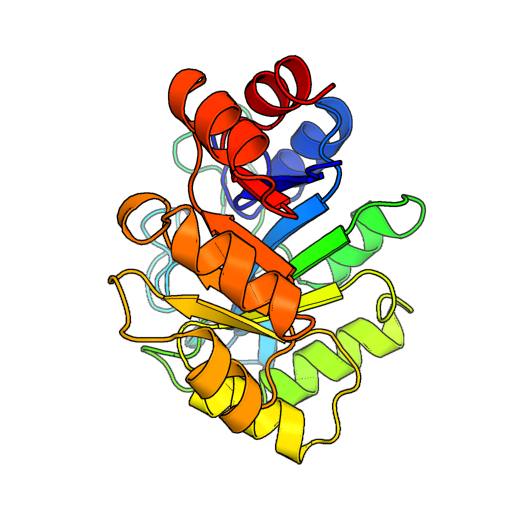.00 98.62 125 ALA A CA 1
ATOM 975 C C . ALA A 1 125 ? -1.156 -14.912 -8.920 1.00 98.62 125 ALA A C 1
ATOM 977 O O . ALA A 1 125 ? -0.894 -16.006 -8.423 1.00 98.62 125 ALA A O 1
ATOM 978 N N . ILE A 1 126 ? -0.492 -13.805 -8.566 1.00 98.75 126 ILE A N 1
ATOM 979 C CA . ILE A 1 126 ? 0.568 -13.803 -7.545 1.00 98.75 126 ILE A CA 1
ATOM 980 C C . ILE A 1 126 ? -0.010 -14.149 -6.168 1.00 98.75 126 ILE A C 1
ATOM 982 O O . ILE A 1 126 ? 0.578 -14.966 -5.456 1.00 98.75 126 ILE A O 1
ATOM 986 N N . VAL A 1 127 ? -1.163 -13.575 -5.802 1.00 98.56 127 VAL A N 1
ATOM 987 C CA . VAL A 1 127 ? -1.852 -13.866 -4.533 1.00 98.56 127 VAL A CA 1
ATOM 988 C C . VAL A 1 127 ? -2.196 -15.352 -4.420 1.00 98.56 127 VAL A C 1
ATOM 990 O O . VAL A 1 127 ? -1.946 -15.959 -3.375 1.00 98.56 127 VAL A O 1
ATOM 993 N N . GLU A 1 128 ? -2.735 -15.950 -5.483 1.00 98.06 128 GLU A N 1
ATOM 994 C CA . GLU A 1 128 ? -3.053 -17.380 -5.528 1.00 98.06 128 GLU A CA 1
ATOM 995 C C . GLU A 1 128 ? -1.787 -18.243 -5.438 1.00 98.06 128 GLU A C 1
ATOM 997 O O . GLU A 1 128 ? -1.708 -19.128 -4.584 1.00 98.06 128 GLU A O 1
ATOM 1002 N N . ALA A 1 129 ? -0.767 -17.944 -6.249 1.00 98.12 129 ALA A N 1
ATOM 1003 C CA . ALA A 1 129 ? 0.483 -18.702 -6.291 1.00 98.12 129 ALA A CA 1
ATOM 1004 C C . ALA A 1 129 ? 1.234 -18.720 -4.946 1.00 98.12 129 ALA A C 1
ATOM 1006 O O . ALA A 1 129 ? 1.913 -19.699 -4.636 1.00 98.12 129 ALA A O 1
ATOM 1007 N N . HIS A 1 130 ? 1.092 -17.667 -4.134 1.00 98.19 130 HIS A N 1
ATOM 1008 C CA . HIS A 1 130 ? 1.712 -17.570 -2.807 1.00 98.19 130 HIS A CA 1
ATOM 1009 C C . HIS A 1 130 ? 0.784 -18.025 -1.668 1.00 98.19 130 HIS A C 1
ATOM 1011 O O . HIS A 1 130 ? 1.174 -17.966 -0.505 1.00 98.19 130 HIS A O 1
ATOM 1017 N N . GLY A 1 131 ? -0.442 -18.477 -1.965 1.00 97.19 131 GLY A N 1
ATOM 1018 C CA . GLY A 1 131 ? -1.409 -18.894 -0.943 1.00 97.19 131 GLY A CA 1
ATOM 1019 C C . GLY A 1 131 ? -1.876 -17.752 -0.030 1.00 97.19 131 GLY A C 1
ATOM 1020 O O . GLY A 1 131 ? -2.334 -17.994 1.087 1.00 97.19 131 GLY A O 1
ATOM 1021 N N . MET A 1 132 ? -1.776 -16.504 -0.495 1.00 97.62 132 MET A N 1
ATOM 1022 C CA . MET A 1 132 ? -1.989 -15.291 0.304 1.00 97.62 132 MET A CA 1
ATOM 1023 C C . MET A 1 132 ? -3.446 -14.811 0.337 1.00 97.62 132 MET A C 1
ATOM 1025 O O . MET A 1 132 ? -3.753 -13.825 1.001 1.00 97.62 132 MET A O 1
ATOM 1029 N N . ALA A 1 133 ? -4.373 -15.508 -0.327 1.00 96.69 133 ALA A N 1
ATOM 1030 C CA . ALA A 1 133 ? -5.759 -15.056 -0.509 1.00 96.69 133 ALA A CA 1
ATOM 1031 C C . ALA A 1 133 ? -6.518 -14.728 0.795 1.00 96.69 133 ALA A C 1
ATOM 1033 O O . ALA A 1 133 ? -7.407 -13.884 0.801 1.00 96.69 133 ALA A O 1
ATOM 1034 N N . HIS A 1 134 ? -6.161 -15.366 1.911 1.00 96.56 134 HIS A N 1
ATOM 1035 C CA . HIS A 1 134 ? -6.782 -15.137 3.220 1.00 96.56 134 HIS A CA 1
ATOM 1036 C C . HIS A 1 134 ? -6.178 -13.952 3.996 1.00 96.56 134 HIS A C 1
ATOM 1038 O O . HIS A 1 134 ? -6.690 -13.602 5.056 1.00 96.56 134 HIS A O 1
ATOM 1044 N N . ARG A 1 135 ? -5.094 -13.351 3.489 1.00 97.19 135 ARG A N 1
ATOM 1045 C CA . ARG A 1 135 ? -4.343 -12.259 4.131 1.00 97.19 135 ARG A CA 1
ATOM 1046 C C . ARG A 1 135 ? -4.189 -11.022 3.256 1.00 97.19 135 ARG A C 1
ATOM 1048 O O . ARG A 1 135 ? -3.443 -10.120 3.617 1.00 97.19 135 ARG A O 1
ATOM 1055 N N . VAL A 1 136 ? -4.882 -10.961 2.123 1.00 98.56 136 VAL A N 1
ATOM 1056 C CA . VAL A 1 136 ? -4.763 -9.852 1.172 1.00 98.56 136 VAL A CA 1
ATOM 1057 C C . VAL A 1 136 ? -6.066 -9.076 1.076 1.00 98.56 136 VAL A C 1
ATOM 1059 O O . VAL A 1 136 ? -7.137 -9.659 0.930 1.00 98.56 136 VAL A O 1
ATOM 1062 N N . VAL A 1 137 ? -5.949 -7.752 1.114 1.00 98.75 137 VAL A N 1
ATOM 1063 C CA . VAL A 1 137 ? -6.992 -6.806 0.703 1.00 98.75 137 VAL A CA 1
ATOM 1064 C C . VAL A 1 137 ? -6.486 -6.099 -0.549 1.00 98.75 137 VAL A C 1
ATOM 1066 O O . VAL A 1 137 ? -5.320 -5.716 -0.600 1.00 98.75 137 VAL A O 1
ATOM 1069 N N . LEU A 1 138 ? -7.329 -5.937 -1.568 1.00 98.88 138 LEU A N 1
ATOM 1070 C CA . LEU A 1 138 ? -6.984 -5.130 -2.742 1.00 98.88 138 LEU A CA 1
ATOM 1071 C C . LEU A 1 138 ? -7.663 -3.772 -2.633 1.00 98.88 138 LEU A C 1
ATOM 1073 O O . LEU A 1 138 ? -8.886 -3.706 -2.517 1.00 98.88 138 LEU A O 1
ATOM 1077 N N . SER A 1 139 ? -6.904 -2.685 -2.712 1.00 98.88 139 SER A N 1
ATOM 1078 C CA . SER A 1 139 ? -7.457 -1.330 -2.689 1.00 98.88 139 SER A CA 1
ATOM 1079 C C . SER A 1 139 ? -7.085 -0.530 -3.927 1.00 98.88 139 SER A C 1
ATOM 1081 O O . SER A 1 139 ? -6.100 -0.816 -4.597 1.00 98.88 139 SER A O 1
ATOM 1083 N N . SER A 1 140 ? -7.880 0.480 -4.271 1.00 98.69 140 SER A N 1
ATOM 1084 C CA . SER A 1 140 ? -7.505 1.434 -5.321 1.00 98.69 140 SER A CA 1
ATOM 1085 C C . SER A 1 140 ? -8.355 2.699 -5.258 1.00 98.69 140 SER A C 1
ATOM 1087 O O . SER A 1 140 ? -9.541 2.633 -4.927 1.00 98.69 140 SER A O 1
ATOM 1089 N N . PHE A 1 141 ? -7.772 3.841 -5.637 1.00 98.56 141 PHE A N 1
ATOM 1090 C CA . PHE A 1 141 ? -8.529 5.055 -5.981 1.00 98.56 141 PHE A CA 1
ATOM 1091 C C . PHE A 1 141 ? -9.234 4.927 -7.335 1.00 98.56 141 PHE A C 1
ATOM 1093 O O . PHE A 1 141 ? -10.224 5.611 -7.605 1.00 98.56 141 PHE A O 1
ATOM 1100 N N . ASN A 1 142 ? -8.745 4.042 -8.204 1.00 98.31 142 ASN A N 1
ATOM 1101 C CA . ASN A 1 142 ? -9.401 3.719 -9.454 1.00 98.31 142 ASN A CA 1
ATOM 1102 C C . ASN A 1 142 ? -10.518 2.703 -9.192 1.00 98.31 142 ASN A C 1
ATOM 1104 O O . ASN A 1 142 ? -10.354 1.493 -9.336 1.00 98.31 142 ASN A O 1
ATOM 1108 N N . HIS A 1 143 ? -11.704 3.189 -8.832 1.00 98.44 143 HIS A N 1
ATOM 1109 C CA . HIS A 1 143 ? -12.839 2.306 -8.554 1.00 98.44 143 HIS A CA 1
ATOM 1110 C C . HIS A 1 143 ? -13.301 1.494 -9.781 1.00 98.44 143 HIS A C 1
ATOM 1112 O O . HIS A 1 143 ? -13.979 0.483 -9.614 1.00 98.44 143 HIS A O 1
ATOM 1118 N N . TYR A 1 144 ? -12.915 1.862 -11.011 1.00 98.12 144 TYR A N 1
ATOM 1119 C CA . TYR A 1 144 ? -13.138 0.990 -12.171 1.00 98.12 144 TYR A CA 1
ATOM 1120 C C . TYR A 1 144 ? -12.293 -0.285 -12.099 1.00 98.12 144 TYR A C 1
ATOM 1122 O O . TYR A 1 144 ? -12.794 -1.342 -12.466 1.00 98.12 144 TYR A O 1
ATOM 1130 N N . SER A 1 145 ? -11.073 -0.206 -11.562 1.00 98.31 145 SER A N 1
ATOM 1131 C CA . SER A 1 145 ? -10.215 -1.368 -11.299 1.00 98.31 145 SER A CA 1
ATOM 1132 C C . SER A 1 145 ? -10.854 -2.309 -10.273 1.00 98.31 145 SER A C 1
ATOM 1134 O O . SER A 1 145 ? -10.990 -3.507 -10.513 1.00 98.31 145 SER A O 1
ATOM 1136 N N . LEU A 1 146 ? -11.403 -1.758 -9.182 1.00 98.56 146 LEU A N 1
ATOM 1137 C CA . LEU A 1 146 ? -12.171 -2.547 -8.209 1.00 98.56 146 LEU A CA 1
ATOM 1138 C C . LEU A 1 146 ? -13.399 -3.202 -8.849 1.00 98.56 146 LEU A C 1
ATOM 1140 O O . LEU A 1 146 ? -13.699 -4.366 -8.591 1.00 98.56 146 LEU A O 1
ATOM 1144 N N . ARG A 1 147 ? -14.103 -2.483 -9.732 1.00 98.19 147 ARG A N 1
ATOM 1145 C CA . ARG A 1 147 ? -15.243 -3.057 -10.452 1.00 98.19 147 ARG A CA 1
ATOM 1146 C C . ARG A 1 147 ? -14.823 -4.152 -11.435 1.00 98.19 147 ARG A C 1
ATOM 1148 O O . ARG A 1 147 ? -15.571 -5.114 -11.606 1.00 98.19 147 ARG A O 1
ATOM 1155 N N . HIS A 1 148 ? -13.660 -4.011 -12.066 1.00 98.12 148 HIS A N 1
ATOM 1156 C CA . HIS A 1 148 ? -13.069 -5.031 -12.930 1.00 98.12 148 HIS A CA 1
ATOM 1157 C C . HIS A 1 148 ? -12.754 -6.302 -12.135 1.00 98.12 148 HIS A C 1
ATOM 1159 O O . HIS A 1 148 ? -13.199 -7.373 -12.534 1.00 98.12 148 HIS A O 1
ATOM 1165 N N . LEU A 1 149 ? -12.143 -6.186 -10.950 1.00 98.50 149 LEU A N 1
ATOM 1166 C CA . LEU A 1 149 ? -11.901 -7.317 -10.039 1.00 98.50 149 LEU A CA 1
ATOM 1167 C C . LEU A 1 149 ? -13.186 -8.069 -9.657 1.00 98.50 149 LEU A C 1
ATOM 1169 O O . LEU A 1 149 ? -13.196 -9.300 -9.634 1.00 98.50 149 LEU A O 1
ATOM 1173 N N . VAL A 1 150 ? -14.289 -7.350 -9.416 1.00 98.19 150 VAL A N 1
ATOM 1174 C CA . VAL A 1 150 ? -15.611 -7.974 -9.211 1.00 98.19 150 VAL A CA 1
ATOM 1175 C C . VAL A 1 150 ? -16.060 -8.731 -10.466 1.00 98.19 150 VAL A C 1
ATOM 1177 O O . VAL A 1 150 ? -16.583 -9.838 -10.365 1.00 98.19 150 VAL A O 1
ATOM 1180 N N . GLY A 1 151 ? -15.849 -8.162 -11.657 1.00 98.06 151 GLY A N 1
ATOM 1181 C CA . GLY A 1 151 ? -16.152 -8.806 -12.940 1.00 98.06 151 GLY A CA 1
ATOM 1182 C C . GLY A 1 151 ? -15.313 -10.057 -13.225 1.00 98.06 151 GLY A C 1
ATOM 1183 O O . GLY A 1 151 ? -15.817 -10.990 -13.847 1.00 98.06 151 GLY A O 1
ATOM 1184 N N . LEU A 1 152 ? -14.076 -10.102 -12.722 1.00 97.88 152 LEU A N 1
ATOM 1185 C CA . LEU A 1 152 ? -13.204 -11.281 -12.747 1.00 97.88 152 LEU A CA 1
ATOM 1186 C C . LEU A 1 152 ? -13.626 -12.363 -11.736 1.00 97.88 152 LEU A C 1
ATOM 1188 O O . LEU A 1 152 ? -13.093 -13.468 -11.771 1.00 97.88 152 LEU A O 1
ATOM 1192 N N . GLY A 1 153 ? -14.579 -12.069 -10.845 1.00 96.62 153 GLY A N 1
ATOM 1193 C CA . GLY A 1 153 ? -15.032 -12.998 -9.810 1.00 96.62 153 GLY A CA 1
ATOM 1194 C C . GLY A 1 153 ? -14.075 -13.115 -8.622 1.00 96.62 153 GLY A C 1
ATOM 1195 O O . GLY A 1 153 ? -14.077 -14.147 -7.954 1.00 96.62 153 GLY A O 1
ATOM 1196 N N . SER A 1 154 ? -13.258 -12.087 -8.354 1.00 95.06 154 SER A N 1
ATOM 1197 C CA . SER A 1 154 ? -12.373 -12.072 -7.184 1.00 95.06 154 SER A CA 1
ATOM 1198 C C . SER A 1 154 ? -13.170 -12.235 -5.887 1.00 95.06 154 SER A C 1
ATOM 1200 O O . SER A 1 154 ? -14.144 -11.519 -5.651 1.00 95.06 154 SER A O 1
ATOM 1202 N N . ALA A 1 155 ? -12.730 -13.161 -5.034 1.00 94.75 155 ALA A N 1
ATOM 1203 C CA . ALA A 1 155 ? -13.265 -13.354 -3.686 1.00 94.75 155 ALA A CA 1
ATOM 1204 C C . ALA A 1 155 ? -12.489 -12.562 -2.615 1.00 94.75 155 ALA A C 1
ATOM 1206 O O . ALA A 1 155 ? -12.830 -12.640 -1.435 1.00 94.75 155 ALA A O 1
ATOM 1207 N N . LEU A 1 156 ? -11.434 -11.836 -3.005 1.00 98.12 156 LEU A N 1
ATOM 1208 C CA . LEU A 1 156 ? -10.628 -11.052 -2.073 1.00 98.12 156 LEU A CA 1
ATOM 1209 C C . LEU A 1 156 ? -11.408 -9.826 -1.579 1.00 98.12 156 LEU A C 1
ATOM 1211 O O . LEU A 1 156 ? -12.144 -9.220 -2.364 1.00 98.12 156 LEU A O 1
ATOM 1215 N N . PRO A 1 157 ? -11.215 -9.406 -0.317 1.00 98.38 157 PRO A N 1
ATOM 1216 C CA . PRO A 1 157 ? -11.725 -8.130 0.159 1.00 98.38 157 PRO A CA 1
ATOM 1217 C C . PRO A 1 157 ? -11.246 -6.963 -0.713 1.00 98.38 157 PRO A C 1
ATOM 1219 O O . PRO A 1 157 ? -10.068 -6.884 -1.069 1.00 98.38 157 PRO A O 1
ATOM 1222 N N . LEU A 1 158 ? -12.160 -6.041 -1.022 1.00 98.81 158 LEU A N 1
ATOM 1223 C CA . LEU A 1 158 ? -11.894 -4.877 -1.869 1.00 98.81 158 LEU A CA 1
ATOM 1224 C C . LEU A 1 158 ? -12.099 -3.570 -1.093 1.00 98.81 158 LEU A C 1
ATOM 1226 O O . LEU A 1 158 ? -13.189 -3.320 -0.572 1.00 98.81 158 LEU A O 1
ATOM 1230 N N . GLY A 1 159 ? -11.064 -2.733 -1.063 1.00 98.69 159 GLY A N 1
ATOM 1231 C CA . GLY A 1 159 ? -11.009 -1.446 -0.374 1.00 98.69 159 GLY A CA 1
ATOM 1232 C C . GLY A 1 159 ? -11.165 -0.246 -1.306 1.00 98.69 159 GLY A C 1
ATOM 1233 O O . GLY A 1 159 ? -10.267 0.063 -2.088 1.00 98.69 159 GLY A O 1
ATOM 1234 N N . ALA A 1 160 ? -12.282 0.477 -1.210 1.00 98.69 160 ALA A N 1
ATOM 1235 C CA . ALA A 1 160 ? -12.498 1.697 -1.994 1.00 98.69 160 ALA A CA 1
ATOM 1236 C C . ALA A 1 160 ? -11.780 2.901 -1.356 1.00 98.69 160 ALA A C 1
ATOM 1238 O O . ALA A 1 160 ? -12.230 3.400 -0.319 1.00 98.69 160 ALA A O 1
ATOM 1239 N N . LEU A 1 161 ? -10.677 3.358 -1.965 1.00 98.75 161 LEU A N 1
ATOM 1240 C CA . LEU A 1 161 ? -9.877 4.495 -1.492 1.00 98.75 161 LEU A CA 1
ATOM 1241 C C . LEU A 1 161 ? -10.489 5.831 -1.910 1.00 98.75 161 LEU A C 1
ATOM 1243 O O . LEU A 1 161 ? -10.844 6.042 -3.067 1.00 98.75 161 LEU A O 1
ATOM 1247 N N . TYR A 1 162 ? -10.575 6.776 -0.975 1.00 98.56 162 TYR A N 1
ATOM 1248 C CA . TYR A 1 162 ? -11.029 8.128 -1.293 1.00 98.56 162 TYR A CA 1
ATOM 1249 C C . TYR A 1 162 ? -10.505 9.175 -0.310 1.00 98.56 162 TYR A C 1
ATOM 1251 O O . TYR A 1 162 ? -10.396 8.936 0.892 1.00 98.56 162 TYR A O 1
ATOM 1259 N N . SER A 1 163 ? -10.227 10.372 -0.828 1.00 97.94 163 SER A N 1
ATOM 1260 C CA . SER A 1 163 ? -9.655 11.466 -0.033 1.00 97.94 163 SER A CA 1
ATOM 1261 C C . SER A 1 163 ? -10.693 12.437 0.516 1.00 97.94 163 SER A C 1
ATOM 1263 O O . SER A 1 163 ? -10.476 13.015 1.578 1.00 97.94 163 SER A O 1
ATOM 1265 N N . GLU A 1 164 ? -11.815 12.606 -0.185 1.00 97.00 164 GLU A N 1
ATOM 1266 C CA . GLU A 1 164 ? -12.809 13.644 0.102 1.00 97.00 164 GLU A CA 1
ATOM 1267 C C . GLU A 1 164 ? -14.047 13.089 0.818 1.00 97.00 164 GLU A C 1
ATOM 1269 O O . GLU A 1 164 ? -14.487 11.984 0.505 1.00 97.00 164 GLU A O 1
ATOM 1274 N N . PRO A 1 165 ? -14.690 13.839 1.731 1.00 92.44 165 PRO A N 1
ATOM 1275 C CA . PRO A 1 165 ? -15.932 13.396 2.355 1.00 92.44 165 PRO A CA 1
ATOM 1276 C C . PRO A 1 165 ? -17.026 13.100 1.317 1.00 92.44 165 PRO A C 1
ATOM 1278 O O . PRO A 1 165 ? -17.525 13.995 0.634 1.00 92.44 165 PRO A O 1
ATOM 1281 N N . LEU A 1 166 ? -17.452 11.839 1.236 1.00 96.31 166 LEU A N 1
ATOM 1282 C CA . LEU A 1 166 ? -18.530 11.415 0.345 1.00 96.31 166 LEU A CA 1
ATOM 1283 C C . LEU A 1 166 ? -19.882 11.408 1.068 1.00 96.31 166 LEU A C 1
ATOM 1285 O O . LEU A 1 166 ? -19.988 11.120 2.264 1.00 96.31 166 LEU A O 1
ATOM 1289 N N . TRP A 1 167 ? -20.960 11.675 0.330 1.00 96.62 167 TRP A N 1
ATOM 1290 C CA . TRP A 1 167 ? -22.315 11.497 0.847 1.00 96.62 167 TRP A CA 1
ATOM 1291 C C . TRP A 1 167 ? -22.702 10.015 0.798 1.00 96.62 167 TRP A C 1
ATOM 1293 O O . TRP A 1 167 ? -22.894 9.456 -0.277 1.00 96.62 167 TRP A O 1
ATOM 1303 N N . LYS A 1 168 ? -22.843 9.393 1.975 1.00 97.62 168 LYS A N 1
ATOM 1304 C CA . LYS A 1 168 ? -23.224 7.976 2.148 1.00 97.62 168 LYS A CA 1
ATOM 1305 C C . LYS A 1 168 ? -22.309 6.981 1.398 1.00 97.62 168 LYS A C 1
ATOM 1307 O O . LYS A 1 168 ? -22.809 6.172 0.612 1.00 97.62 168 LYS A O 1
ATOM 1312 N N . PRO A 1 169 ? -20.986 6.982 1.657 1.00 98.12 169 PRO A N 1
ATOM 1313 C CA . PRO A 1 169 ? -20.029 6.121 0.953 1.00 98.12 169 PRO A CA 1
ATOM 1314 C C . PRO A 1 169 ? -20.348 4.622 1.060 1.00 98.12 169 PRO A C 1
ATOM 1316 O O . PRO A 1 169 ? -20.080 3.883 0.121 1.00 98.12 169 PRO A O 1
ATOM 1319 N N . TRP A 1 170 ? -20.994 4.173 2.140 1.00 98.25 170 TRP A N 1
ATOM 1320 C CA . TRP A 1 170 ? -21.414 2.776 2.315 1.00 98.25 170 TRP A CA 1
ATOM 1321 C C . TRP A 1 170 ? -22.396 2.292 1.232 1.00 98.25 170 TRP A C 1
ATOM 1323 O O . TRP A 1 170 ? -22.315 1.153 0.783 1.00 98.25 170 TRP A O 1
ATOM 1333 N N . GLN A 1 171 ? -23.284 3.164 0.734 1.00 98.12 171 GLN A N 1
ATOM 1334 C CA . GLN A 1 171 ? -24.187 2.814 -0.374 1.00 98.12 171 GLN A CA 1
ATOM 1335 C C . GLN A 1 171 ? -23.430 2.684 -1.697 1.00 98.12 171 GLN A C 1
ATOM 1337 O O . GLN A 1 171 ? -23.759 1.842 -2.534 1.00 98.12 171 GLN A O 1
ATOM 1342 N N . TYR A 1 172 ? -22.416 3.529 -1.887 1.00 98.06 172 TYR A N 1
ATOM 1343 C CA . TYR A 1 172 ? -21.552 3.481 -3.056 1.00 98.06 172 TYR A CA 1
ATOM 1344 C C . TYR A 1 172 ? -20.685 2.214 -3.059 1.00 98.06 172 TYR A C 1
ATOM 1346 O O . TYR A 1 172 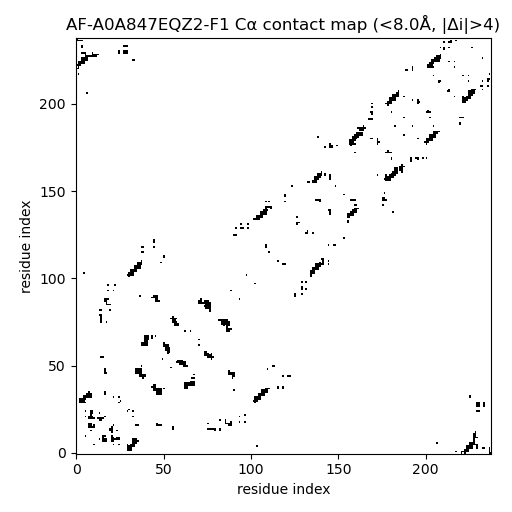? -20.671 1.510 -4.066 1.00 98.06 172 TYR A O 1
ATOM 1354 N N . ALA A 1 173 ? -20.047 1.880 -1.933 1.00 97.69 173 ALA A N 1
ATOM 1355 C CA . ALA A 1 173 ? -19.246 0.664 -1.777 1.00 97.69 173 ALA A CA 1
ATOM 1356 C C . ALA A 1 173 ? -20.054 -0.606 -2.079 1.00 97.69 173 ALA A C 1
ATOM 1358 O O . ALA A 1 173 ? -19.623 -1.418 -2.897 1.00 97.69 173 ALA A O 1
ATOM 1359 N N . ALA A 1 174 ? -21.270 -0.723 -1.534 1.00 94.31 174 ALA A N 1
ATOM 1360 C CA . ALA A 1 174 ? -22.153 -1.853 -1.823 1.00 94.31 174 ALA A CA 1
ATOM 1361 C C . ALA A 1 174 ? -22.480 -1.978 -3.324 1.00 94.31 174 ALA A C 1
ATOM 1363 O O . ALA A 1 174 ? -22.482 -3.075 -3.880 1.00 94.31 174 ALA A O 1
ATOM 1364 N N . ARG A 1 175 ? -22.718 -0.854 -4.019 1.00 96.62 175 ARG A N 1
ATOM 1365 C CA . ARG A 1 175 ? -22.971 -0.855 -5.471 1.00 96.62 175 ARG A CA 1
ATOM 1366 C C . ARG A 1 175 ? -21.722 -1.202 -6.282 1.00 96.62 175 ARG A C 1
ATOM 1368 O O . ARG A 1 175 ? -21.834 -1.835 -7.333 1.00 96.62 175 ARG A O 1
ATOM 1375 N N . LEU A 1 176 ? -20.556 -0.762 -5.819 1.00 97.31 176 LEU A N 1
ATOM 1376 C CA . LEU A 1 176 ? -19.270 -1.080 -6.425 1.00 97.31 176 LEU A CA 1
ATOM 1377 C C . LEU A 1 176 ? -18.968 -2.585 -6.315 1.00 97.31 176 LEU A C 1
ATOM 1379 O O . LEU A 1 176 ? -18.479 -3.175 -7.280 1.00 97.31 176 LEU A O 1
ATOM 1383 N N . GLY A 1 177 ? -19.364 -3.202 -5.198 1.00 97.31 177 GLY A N 1
ATOM 1384 C CA . GLY A 1 177 ? -18.971 -4.553 -4.791 1.00 97.31 177 GLY A CA 1
ATOM 1385 C C . GLY A 1 177 ? -17.744 -4.553 -3.874 1.00 97.31 177 GLY A C 1
ATOM 1386 O O . GLY A 1 177 ? -17.057 -5.561 -3.783 1.00 97.31 177 GLY A O 1
ATOM 1387 N N . ALA A 1 178 ? -17.449 -3.416 -3.235 1.00 98.0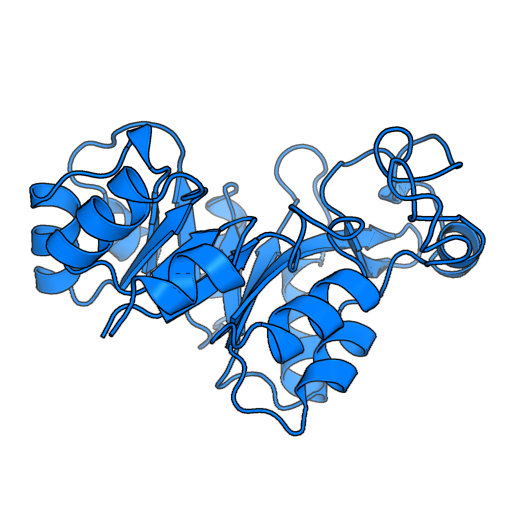6 178 ALA A N 1
ATOM 1388 C CA . ALA A 1 178 ? -16.379 -3.299 -2.255 1.00 98.06 178 ALA A CA 1
ATOM 1389 C C . ALA A 1 178 ? -16.839 -3.800 -0.880 1.00 98.06 178 ALA A C 1
ATOM 1391 O O . ALA A 1 178 ? -18.004 -3.630 -0.520 1.00 98.06 178 ALA A O 1
ATOM 1392 N N . THR A 1 179 ? -15.914 -4.374 -0.112 1.00 98.38 179 THR A N 1
ATOM 1393 C CA . THR A 1 179 ? -16.150 -4.894 1.248 1.00 98.38 179 THR A CA 1
ATOM 1394 C C . THR A 1 179 ? -15.496 -4.026 2.326 1.00 98.38 179 THR A C 1
ATOM 1396 O O . THR A 1 179 ? -15.681 -4.265 3.516 1.00 98.38 179 THR A O 1
ATOM 1399 N N . ALA A 1 180 ? -14.724 -3.016 1.923 1.00 98.50 180 ALA A N 1
ATOM 1400 C CA . ALA A 1 180 ? -14.118 -2.045 2.815 1.00 98.50 180 ALA A CA 1
ATOM 1401 C C . ALA A 1 180 ? -14.117 -0.639 2.196 1.00 98.50 180 ALA A C 1
ATOM 1403 O O . ALA A 1 180 ? -14.044 -0.454 0.977 1.00 98.50 180 ALA A O 1
ATOM 1404 N N . LEU A 1 181 ? -14.176 0.371 3.057 1.00 98.81 181 LEU A N 1
ATOM 1405 C CA . LEU A 1 181 ? -13.941 1.770 2.719 1.00 98.81 181 LEU A CA 1
ATOM 1406 C C . LEU A 1 181 ? -12.580 2.186 3.259 1.00 98.81 181 LEU A C 1
ATOM 1408 O O . LEU A 1 181 ? -12.284 1.954 4.430 1.00 98.81 181 LEU A O 1
ATOM 1412 N N . HIS A 1 182 ? -11.770 2.825 2.418 1.00 98.81 182 HIS A N 1
ATOM 1413 C CA . HIS A 1 182 ? -10.452 3.321 2.794 1.00 98.81 182 HIS A CA 1
ATOM 1414 C C . HIS A 1 182 ? -10.420 4.864 2.726 1.00 98.81 182 HIS A C 1
ATOM 1416 O O . HIS A 1 182 ? -9.859 5.445 1.790 1.00 98.81 182 HIS A O 1
ATOM 1422 N N . PRO A 1 183 ? -11.105 5.570 3.648 1.00 98.75 183 PRO A N 1
ATOM 1423 C CA . PRO A 1 183 ? -11.103 7.029 3.676 1.00 98.75 183 PRO A CA 1
ATOM 1424 C C . PRO A 1 183 ? -9.756 7.601 4.108 1.00 98.75 183 PRO A C 1
ATOM 1426 O O . PRO A 1 183 ? -9.076 7.043 4.972 1.00 98.75 183 PRO A O 1
ATOM 1429 N N . SER A 1 184 ? -9.461 8.809 3.632 1.00 98.69 184 SER A N 1
ATOM 1430 C CA . SER A 1 184 ? -8.461 9.638 4.294 1.00 98.69 184 SER A CA 1
ATOM 1431 C C . SER A 1 184 ? -8.883 9.975 5.735 1.00 98.69 184 SER A C 1
ATOM 1433 O O . SER A 1 184 ? -10.073 10.056 6.076 1.00 98.69 184 SER A O 1
ATOM 1435 N N . LEU A 1 185 ? -7.913 10.276 6.591 1.00 98.38 185 LEU A N 1
ATOM 1436 C CA . LEU A 1 185 ? -8.126 10.796 7.938 1.00 98.38 185 LEU A CA 1
ATOM 1437 C C . LEU A 1 185 ? -9.025 12.043 7.913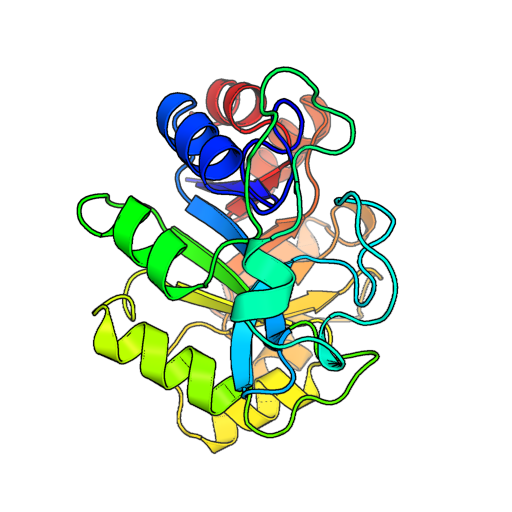 1.00 98.38 185 LEU A C 1
ATOM 1439 O O . LEU A 1 185 ? -9.955 12.175 8.714 1.00 98.38 185 LEU A O 1
ATOM 1443 N N . ALA A 1 186 ? -8.813 12.929 6.934 1.00 97.56 186 ALA A N 1
ATOM 1444 C CA . ALA A 1 186 ? -9.605 14.141 6.749 1.00 97.56 186 ALA A CA 1
ATOM 1445 C C . ALA A 1 186 ? -11.073 13.845 6.397 1.00 97.56 186 ALA A C 1
ATOM 1447 O O . ALA A 1 186 ? -11.967 14.566 6.862 1.00 97.56 186 ALA A O 1
ATOM 1448 N N . ALA A 1 187 ? -11.335 12.771 5.648 1.00 97.62 187 ALA A N 1
ATOM 1449 C CA . ALA A 1 187 ? -12.674 12.332 5.268 1.00 97.62 187 ALA A CA 1
ATOM 1450 C C . ALA A 1 187 ? -13.394 11.516 6.353 1.00 97.62 187 ALA A C 1
ATOM 1452 O O . ALA A 1 187 ? -14.613 11.362 6.285 1.00 97.62 187 ALA A O 1
ATOM 1453 N N . THR A 1 188 ? -12.690 11.028 7.377 1.00 98.06 188 THR A N 1
ATOM 1454 C CA . THR A 1 188 ? -13.262 10.085 8.348 1.00 98.06 188 THR A CA 1
ATOM 1455 C C . THR A 1 188 ? -14.072 10.780 9.442 1.00 98.06 188 THR A C 1
ATOM 1457 O O . THR A 1 188 ? -13.619 11.714 10.107 1.00 98.06 188 THR A O 1
ATOM 1460 N N . ARG A 1 189 ? -15.310 10.323 9.662 1.00 96.12 189 ARG A N 1
ATOM 1461 C CA . ARG A 1 189 ? -16.222 10.819 10.709 1.00 96.12 189 ARG A CA 1
ATOM 1462 C C . ARG A 1 189 ? -16.933 9.643 11.372 1.00 96.12 189 ARG A C 1
ATOM 1464 O O . ARG A 1 189 ? -17.197 8.648 10.706 1.00 96.12 189 ARG A O 1
ATOM 1471 N N . ARG A 1 190 ? -17.355 9.798 12.634 1.00 97.44 190 ARG A N 1
ATOM 1472 C CA . ARG A 1 190 ? -18.085 8.761 13.396 1.00 97.44 190 ARG A CA 1
ATOM 1473 C C . ARG A 1 190 ? -19.238 8.129 12.614 1.00 97.44 190 ARG A C 1
ATOM 1475 O O . ARG A 1 190 ? -19.306 6.917 12.492 1.00 97.44 190 ARG A O 1
ATOM 1482 N N . LYS A 1 191 ? -20.076 8.965 11.995 1.00 97.50 191 LYS A N 1
ATOM 1483 C CA . LYS A 1 191 ? -21.209 8.509 11.181 1.00 97.50 191 LYS A CA 1
ATOM 1484 C C . LYS A 1 191 ? -20.789 7.634 9.996 1.00 97.50 191 LYS A C 1
ATOM 1486 O O . LYS A 1 191 ? -21.560 6.771 9.604 1.00 97.50 191 LYS A O 1
ATOM 1491 N N . ILE A 1 192 ? -19.622 7.883 9.395 1.00 97.44 192 ILE A N 1
ATOM 1492 C CA . ILE A 1 192 ? -19.110 7.040 8.307 1.00 97.44 192 ILE A CA 1
ATOM 1493 C C . ILE A 1 192 ? -18.753 5.670 8.867 1.00 97.44 192 ILE A C 1
ATOM 1495 O O . ILE A 1 192 ? -19.196 4.688 8.290 1.00 97.44 192 ILE A O 1
ATOM 1499 N N . VAL A 1 193 ? -18.041 5.603 9.993 1.00 98.38 193 VAL A N 1
ATOM 1500 C CA . VAL A 1 193 ? -17.662 4.329 10.624 1.00 98.38 193 VAL A CA 1
ATOM 1501 C C . VAL A 1 193 ? -18.903 3.516 11.004 1.00 98.38 193 VAL A C 1
ATOM 1503 O O . VAL A 1 193 ? -19.125 2.449 10.442 1.00 98.38 193 VAL A O 1
ATOM 1506 N N . GLU A 1 194 ? -19.794 4.089 11.817 1.00 98.38 194 GLU A N 1
ATOM 1507 C CA . GLU A 1 194 ? -21.022 3.424 12.281 1.00 98.38 194 GLU A CA 1
ATOM 1508 C C . GLU A 1 194 ? -21.894 2.925 11.119 1.00 98.38 194 GLU A C 1
ATOM 1510 O O . GLU A 1 194 ? -22.338 1.780 11.106 1.00 98.38 194 GLU A O 1
ATOM 1515 N N . LYS A 1 195 ? -22.126 3.770 10.102 1.00 98.44 195 LYS A N 1
ATOM 1516 C CA . LYS A 1 195 ? -22.956 3.382 8.955 1.00 98.44 195 LYS A CA 1
ATOM 1517 C C . LYS A 1 195 ? -22.286 2.378 8.030 1.00 98.44 195 LYS A C 1
ATOM 1519 O O . LYS A 1 195 ? -23.009 1.661 7.348 1.00 98.44 195 LYS A O 1
ATOM 1524 N N . SER A 1 196 ? -20.959 2.327 7.989 1.00 98.25 196 SER A N 1
ATOM 1525 C CA . SER A 1 196 ? -20.239 1.310 7.218 1.00 98.25 196 SER A CA 1
ATOM 1526 C C . SER A 1 196 ? -20.373 -0.052 7.889 1.00 98.25 196 SER A C 1
ATOM 1528 O O . SER A 1 196 ? -20.765 -1.005 7.223 1.00 98.25 196 SER A O 1
ATOM 1530 N N . HIS A 1 197 ? -20.209 -0.116 9.213 1.00 98.44 197 HIS A N 1
ATOM 1531 C CA . HIS A 1 197 ? -20.424 -1.345 9.983 1.00 98.44 197 HIS A CA 1
ATOM 1532 C C . HIS A 1 197 ? -21.866 -1.851 9.914 1.00 98.44 197 HIS A C 1
ATOM 1534 O O . HIS A 1 197 ? -22.077 -3.046 9.761 1.00 98.44 197 HIS A O 1
ATOM 1540 N N . GLU A 1 198 ? -22.869 -0.962 9.930 1.00 98.25 198 GLU A N 1
ATOM 1541 C CA . GLU A 1 198 ? -24.277 -1.341 9.689 1.00 98.25 198 GLU A CA 1
ATOM 1542 C C . GLU A 1 198 ? -24.523 -1.991 8.309 1.00 98.25 198 GLU A C 1
ATOM 1544 O O . GLU A 1 198 ? -25.586 -2.571 8.096 1.00 98.25 198 GLU A O 1
ATOM 1549 N N . HIS A 1 199 ? -23.589 -1.848 7.362 1.00 97.81 199 HIS A N 1
ATOM 1550 C CA . HIS A 1 199 ? -23.646 -2.433 6.017 1.00 97.81 199 HIS A CA 1
ATOM 1551 C C . HIS A 1 199 ? -22.548 -3.488 5.795 1.00 97.81 199 HIS A C 1
ATOM 1553 O O . HIS A 1 199 ? -22.209 -3.759 4.645 1.00 97.81 199 HIS A O 1
ATOM 1559 N N . ASP A 1 200 ? -21.983 -4.048 6.871 1.00 97.56 200 ASP A N 1
ATOM 1560 C CA . ASP A 1 200 ? -20.940 -5.082 6.828 1.00 97.56 200 ASP A CA 1
ATOM 1561 C C . ASP A 1 200 ? -19.671 -4.655 6.059 1.00 97.56 200 ASP A C 1
ATOM 1563 O O . ASP A 1 200 ? -18.997 -5.469 5.428 1.00 97.56 200 ASP A O 1
ATOM 1567 N N . LEU A 1 201 ? -19.340 -3.359 6.100 1.00 98.38 201 LEU A N 1
ATOM 1568 C CA . LEU A 1 201 ? -18.134 -2.796 5.492 1.00 98.38 201 LEU A CA 1
ATOM 1569 C C . LEU A 1 201 ? -17.093 -2.465 6.559 1.00 98.38 201 LEU A C 1
ATOM 1571 O O . LEU A 1 201 ? -17.378 -1.696 7.481 1.00 98.38 201 LEU A O 1
ATOM 1575 N N . ALA A 1 202 ? -15.871 -2.958 6.368 1.00 98.50 202 ALA A N 1
ATOM 1576 C CA . ALA A 1 202 ? -14.721 -2.527 7.158 1.00 98.50 202 ALA A CA 1
ATOM 1577 C C . ALA A 1 202 ? -14.307 -1.086 6.806 1.00 98.50 202 ALA A C 1
ATOM 1579 O O . ALA A 1 202 ? -14.556 -0.596 5.698 1.00 98.50 202 ALA A O 1
ATOM 1580 N N . VAL A 1 203 ? -13.651 -0.401 7.740 1.00 98.75 203 VAL A N 1
ATOM 1581 C CA . VAL A 1 203 ? -13.117 0.952 7.558 1.00 98.75 203 VAL A CA 1
ATOM 1582 C C . VAL A 1 203 ? -11.630 0.983 7.901 1.00 98.75 203 VAL A C 1
ATOM 1584 O O . VAL A 1 203 ? -11.254 0.835 9.064 1.00 98.75 203 VAL A O 1
ATOM 1587 N N . HIS A 1 204 ? -10.792 1.229 6.891 1.00 98.75 204 HIS A N 1
ATOM 1588 C CA . HIS A 1 204 ? -9.333 1.311 7.021 1.00 98.75 204 HIS A CA 1
ATOM 1589 C C . HIS A 1 204 ? -8.852 2.739 6.723 1.00 98.75 204 HIS A C 1
ATOM 1591 O O . HIS A 1 204 ? -8.953 3.210 5.595 1.00 98.75 204 HIS A O 1
ATOM 1597 N N . VAL A 1 205 ? -8.369 3.473 7.723 1.00 98.81 205 VAL A N 1
ATOM 1598 C CA . VAL A 1 205 ? -8.112 4.921 7.584 1.00 98.81 205 VAL A CA 1
ATOM 1599 C C . VAL A 1 205 ? -6.645 5.205 7.284 1.00 98.81 205 VAL A C 1
ATOM 1601 O O . VAL A 1 205 ? -5.780 4.696 7.989 1.00 98.81 205 VAL A O 1
ATOM 1604 N N . TRP A 1 206 ? -6.359 6.074 6.311 1.00 98.69 206 TRP A N 1
ATOM 1605 C CA . TRP A 1 206 ? -4.996 6.499 5.952 1.00 98.69 206 TRP A CA 1
ATOM 1606 C C . TRP A 1 206 ? -4.856 8.036 5.910 1.00 98.69 206 TRP A C 1
ATOM 1608 O O . TRP A 1 206 ? -5.832 8.754 5.752 1.00 98.69 206 TRP A O 1
ATOM 1618 N N . THR A 1 207 ? -3.683 8.641 6.045 1.00 98.56 207 THR A N 1
ATOM 1619 C CA . THR A 1 207 ? -2.521 8.132 6.778 1.00 98.56 207 THR A CA 1
ATOM 1620 C C . THR A 1 207 ? -2.585 8.712 8.194 1.00 98.56 207 THR A C 1
ATOM 1622 O O . THR A 1 207 ? -2.740 9.922 8.363 1.00 98.56 207 THR A O 1
ATOM 1625 N N . VAL A 1 208 ? -2.521 7.863 9.219 1.00 98.50 208 VAL A N 1
ATOM 1626 C CA . VAL A 1 208 ? -2.751 8.230 10.626 1.00 98.50 208 VAL A CA 1
ATOM 1627 C C . VAL A 1 208 ? -1.424 8.224 11.384 1.00 98.50 208 VAL A C 1
ATOM 1629 O O . VAL A 1 208 ? -1.019 7.199 11.922 1.00 98.50 208 VAL A O 1
ATOM 1632 N N . ASN A 1 209 ? -0.726 9.358 11.397 1.00 98.56 209 ASN A N 1
ATOM 1633 C CA . ASN A 1 209 ? 0.626 9.456 11.963 1.00 98.56 209 ASN A CA 1
ATOM 1634 C C . ASN A 1 209 ? 0.658 10.020 13.389 1.00 98.56 209 ASN A C 1
ATOM 1636 O O . ASN A 1 209 ? 1.440 9.550 14.209 1.00 98.56 209 ASN A O 1
ATOM 1640 N N . GLU A 1 210 ? -0.186 11.010 13.686 1.00 98.38 210 GLU A N 1
ATOM 1641 C CA . GLU A 1 210 ? -0.146 11.706 14.974 1.00 98.38 210 GLU A CA 1
ATOM 1642 C C . GLU A 1 210 ? -0.808 10.869 16.089 1.00 98.38 210 GLU A C 1
ATOM 1644 O O . GLU A 1 210 ? -1.896 10.317 15.870 1.00 98.38 210 GLU A O 1
ATOM 1649 N N . PRO A 1 211 ? -0.218 10.786 17.299 1.00 97.94 211 PRO A N 1
ATOM 1650 C CA . PRO A 1 211 ? -0.778 10.042 18.431 1.00 97.94 211 PRO A CA 1
ATOM 1651 C C . PRO A 1 211 ? -2.241 10.376 18.752 1.00 97.94 211 PRO A C 1
ATOM 1653 O O . PRO A 1 211 ? -3.049 9.482 19.019 1.00 97.94 211 PRO A O 1
ATOM 1656 N N . GLU A 1 212 ? -2.610 11.656 18.698 1.00 98.12 212 GLU A N 1
ATOM 1657 C CA . GLU A 1 212 ? -3.975 12.117 18.952 1.00 98.12 212 GLU A CA 1
ATOM 1658 C C . GLU A 1 212 ? -4.947 11.604 17.884 1.00 98.12 212 GLU A C 1
ATOM 1660 O O . GLU A 1 212 ? -6.093 11.261 18.189 1.00 98.12 212 GLU A O 1
ATOM 1665 N N . ASP A 1 213 ? -4.494 11.511 16.632 1.00 98.50 213 ASP A N 1
ATOM 1666 C CA . ASP A 1 213 ? -5.283 10.970 15.532 1.00 98.50 213 ASP A CA 1
ATOM 1667 C C . ASP A 1 213 ? -5.434 9.454 15.628 1.00 98.50 213 ASP A C 1
ATOM 1669 O O . ASP A 1 213 ? -6.538 8.952 15.397 1.00 98.50 213 ASP A O 1
ATOM 1673 N N . VAL A 1 214 ? -4.386 8.735 16.048 1.00 98.44 214 VAL A N 1
ATOM 1674 C CA . VAL A 1 214 ? -4.459 7.296 16.353 1.00 98.44 214 VAL A CA 1
ATOM 1675 C C . VAL A 1 214 ? -5.529 7.043 17.413 1.00 98.44 214 VAL A C 1
ATOM 1677 O O . VAL A 1 214 ? -6.484 6.305 17.162 1.00 98.44 214 VAL A O 1
ATOM 1680 N N . GLN A 1 215 ? -5.442 7.712 18.567 1.00 97.94 215 GLN A N 1
ATOM 1681 C CA . GLN A 1 215 ? -6.425 7.565 19.645 1.00 97.94 215 GLN A CA 1
ATOM 1682 C C . GLN A 1 215 ? -7.838 7.939 19.191 1.00 97.94 215 GLN A C 1
ATOM 1684 O O . GLN A 1 215 ? -8.809 7.255 19.527 1.00 97.94 215 GLN A O 1
ATOM 1689 N N . ARG A 1 216 ? -7.970 9.008 18.394 1.00 98.00 216 ARG A N 1
ATOM 1690 C CA . ARG A 1 216 ? -9.254 9.424 17.829 1.00 98.00 216 ARG A CA 1
ATOM 1691 C C . ARG A 1 216 ? -9.845 8.335 16.939 1.00 98.00 216 ARG A C 1
ATOM 1693 O O . ARG A 1 216 ? -11.022 8.027 17.103 1.00 98.00 216 ARG A O 1
ATOM 1700 N N . MET A 1 217 ? -9.070 7.761 16.019 1.00 98.38 217 MET A N 1
ATOM 1701 C CA . MET A 1 217 ? -9.546 6.718 15.102 1.00 98.38 217 MET A CA 1
ATOM 1702 C C . MET A 1 217 ? -9.890 5.419 15.839 1.00 98.38 217 MET A C 1
ATOM 1704 O O . MET A 1 217 ? -10.958 4.856 15.596 1.00 98.38 217 MET A O 1
ATOM 1708 N N . VAL A 1 218 ? -9.075 5.009 16.815 1.00 97.69 218 VAL A N 1
ATOM 1709 C CA . VAL A 1 218 ? -9.383 3.877 17.708 1.00 97.69 218 VAL A CA 1
ATOM 1710 C C . VAL A 1 218 ? -10.698 4.116 18.454 1.00 97.69 218 VAL A C 1
ATOM 1712 O O . VAL A 1 218 ? -11.571 3.252 18.473 1.00 97.69 218 VAL A O 1
ATOM 1715 N N . GLY A 1 219 ? -10.904 5.319 18.999 1.00 97.44 219 GLY A N 1
ATOM 1716 C CA . GLY A 1 219 ? -12.147 5.698 19.677 1.00 97.44 219 GLY A CA 1
ATOM 1717 C C . GLY A 1 219 ? -13.374 5.800 18.760 1.00 97.44 219 GLY A C 1
ATOM 1718 O O . GLY A 1 219 ? -14.504 5.807 19.250 1.00 97.44 219 GLY A O 1
ATOM 1719 N N . LEU A 1 220 ? -13.184 5.890 17.438 1.00 97.88 220 LEU A N 1
ATOM 1720 C CA . LEU A 1 220 ? -14.266 5.751 16.458 1.00 97.88 220 LEU A CA 1
ATOM 1721 C C . LEU A 1 220 ? -14.572 4.289 16.114 1.00 97.88 220 LEU A C 1
ATOM 1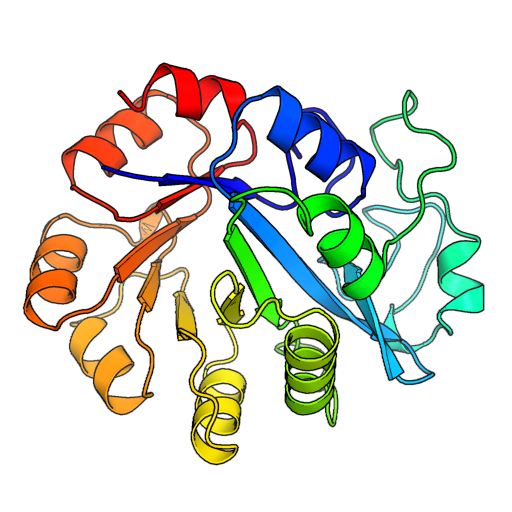723 O O . LEU A 1 220 ? -15.624 4.042 15.533 1.00 97.88 220 LEU A O 1
ATOM 1727 N N . GLY A 1 221 ? -13.694 3.352 16.480 1.00 97.81 221 GLY A N 1
ATOM 1728 C CA . GLY A 1 221 ? -13.853 1.927 16.211 1.00 97.81 221 GLY A CA 1
ATOM 1729 C C . GLY A 1 221 ? -13.454 1.512 14.798 1.00 97.81 221 GLY A C 1
ATOM 1730 O O . GLY A 1 221 ? -14.020 0.554 14.291 1.00 97.81 221 GLY A O 1
ATOM 1731 N N . VAL A 1 222 ? -12.529 2.222 14.142 1.00 98.50 222 VAL A N 1
ATOM 1732 C CA . VAL A 1 222 ? -12.049 1.827 12.802 1.00 98.50 222 VAL A CA 1
ATOM 1733 C C . VAL A 1 222 ? -11.401 0.440 12.849 1.00 98.50 222 VAL A C 1
ATOM 1735 O O . VAL A 1 222 ? -10.777 0.075 13.850 1.00 98.50 222 VAL A O 1
ATOM 1738 N N . ASP A 1 223 ? -11.537 -0.329 11.772 1.00 98.62 223 ASP A N 1
ATOM 1739 C CA . ASP A 1 223 ? -11.051 -1.709 11.703 1.00 98.62 223 ASP A CA 1
ATOM 1740 C C . ASP A 1 223 ? -9.529 -1.760 11.544 1.00 98.62 223 ASP A C 1
ATOM 1742 O O . ASP A 1 223 ? -8.870 -2.583 12.176 1.00 98.62 223 ASP A O 1
ATOM 1746 N N . ALA A 1 224 ? -8.960 -0.820 10.785 1.00 98.50 224 ALA A N 1
ATOM 1747 C CA . ALA A 1 224 ? -7.519 -0.623 10.689 1.00 98.50 224 ALA A CA 1
ATOM 1748 C C . ALA A 1 224 ? -7.154 0.858 10.543 1.00 98.50 224 ALA A C 1
ATOM 1750 O O . ALA A 1 224 ? -7.913 1.670 10.005 1.00 98.50 224 ALA A O 1
ATOM 1751 N N . LEU A 1 225 ? -5.955 1.199 10.996 1.00 98.12 225 LEU A N 1
ATOM 1752 C CA . LEU A 1 225 ? -5.285 2.458 10.694 1.00 98.12 225 LEU A CA 1
ATOM 1753 C C . LEU A 1 225 ? -4.022 2.168 9.885 1.00 98.12 225 LEU A C 1
ATOM 1755 O O . LEU A 1 225 ? -3.314 1.205 10.159 1.00 98.12 225 LEU A O 1
ATOM 1759 N N . ILE A 1 226 ? -3.758 3.002 8.888 1.00 98.88 226 ILE A N 1
ATOM 1760 C CA . ILE A 1 226 ? -2.611 2.916 7.987 1.00 98.88 226 ILE A CA 1
ATOM 1761 C C . ILE A 1 226 ? -1.672 4.070 8.350 1.00 98.88 226 ILE A C 1
ATOM 1763 O O . ILE A 1 226 ? -2.082 5.232 8.296 1.00 98.88 226 ILE A O 1
ATOM 1767 N N . THR A 1 227 ? -0.447 3.773 8.782 1.00 98.88 227 THR A N 1
ATOM 1768 C CA . THR A 1 227 ? 0.465 4.746 9.414 1.00 98.88 227 THR A CA 1
ATOM 1769 C C . THR A 1 227 ? 1.913 4.579 8.971 1.00 98.88 227 THR A C 1
ATOM 1771 O O . THR A 1 227 ? 2.366 3.462 8.744 1.00 98.88 227 THR A O 1
ATOM 1774 N N . ASN A 1 228 ? 2.668 5.675 8.910 1.00 98.81 228 ASN A N 1
ATOM 1775 C CA . ASN A 1 228 ? 4.112 5.631 8.659 1.00 98.81 228 ASN A CA 1
ATOM 1776 C C . ASN A 1 228 ? 4.915 5.188 9.900 1.00 98.81 228 ASN A C 1
ATOM 1778 O O . ASN A 1 228 ? 6.085 4.825 9.768 1.00 98.81 228 ASN A O 1
ATOM 1782 N N . TYR A 1 229 ? 4.306 5.243 11.092 1.00 98.69 229 TYR A N 1
ATOM 1783 C CA . TYR A 1 229 ? 4.953 5.034 12.394 1.00 98.69 229 TYR A CA 1
ATOM 1784 C C . TYR A 1 229 ? 4.269 3.888 13.163 1.00 98.69 229 TYR A C 1
ATOM 1786 O O . TYR A 1 229 ? 3.519 4.135 14.118 1.00 98.69 229 TYR A O 1
ATOM 1794 N N . PRO A 1 230 ? 4.446 2.623 12.731 1.00 98.44 230 PRO A N 1
ATOM 1795 C CA . PRO A 1 230 ? 3.691 1.512 13.300 1.00 98.44 230 PRO A CA 1
ATOM 1796 C C . PRO A 1 230 ? 4.024 1.257 14.775 1.00 98.44 230 PRO A C 1
ATOM 1798 O O . PRO A 1 230 ? 3.122 0.890 15.521 1.00 98.44 230 PRO A O 1
ATOM 1801 N N . ASP A 1 231 ? 5.247 1.530 15.236 1.00 98.38 231 ASP A N 1
ATOM 1802 C CA . ASP A 1 231 ? 5.628 1.453 16.655 1.00 98.38 231 ASP A CA 1
ATOM 1803 C C . ASP A 1 231 ? 4.820 2.411 17.545 1.00 98.38 231 ASP A C 1
ATOM 1805 O O . ASP A 1 231 ? 4.274 2.013 18.581 1.00 98.38 231 ASP A O 1
ATOM 1809 N N . VAL A 1 232 ? 4.693 3.671 17.117 1.00 98.06 232 VAL A N 1
ATOM 1810 C CA . VAL A 1 232 ? 3.919 4.698 17.821 1.00 98.06 232 VAL A CA 1
ATOM 1811 C C . VAL A 1 232 ? 2.459 4.276 17.877 1.00 98.06 232 VAL A C 1
ATOM 1813 O O . VAL A 1 232 ? 1.873 4.244 18.961 1.00 98.06 232 VAL A O 1
ATOM 1816 N N . ALA A 1 233 ? 1.873 3.893 16.741 1.00 97.94 233 ALA A N 1
ATOM 1817 C CA . ALA A 1 233 ? 0.478 3.481 16.703 1.00 97.94 233 ALA A CA 1
ATOM 1818 C C . ALA A 1 233 ? 0.220 2.213 17.531 1.00 97.94 233 ALA A C 1
ATOM 1820 O O . ALA A 1 233 ? -0.747 2.171 18.292 1.00 97.94 233 ALA A O 1
ATOM 1821 N N . ARG A 1 234 ? 1.108 1.213 17.467 1.00 96.81 234 ARG A N 1
ATOM 1822 C CA . ARG A 1 234 ? 1.001 -0.026 18.251 1.00 96.81 234 ARG A CA 1
ATOM 1823 C C . ARG A 1 234 ? 1.037 0.239 19.753 1.00 96.81 234 ARG A C 1
ATOM 1825 O O . ARG A 1 234 ? 0.309 -0.414 20.491 1.00 96.81 234 ARG A O 1
ATOM 1832 N N . SER A 1 235 ? 1.807 1.229 20.210 1.00 96.75 235 SER A N 1
ATOM 1833 C CA . SER A 1 235 ? 1.836 1.625 21.629 1.00 96.75 235 SER A CA 1
ATOM 1834 C C . SER A 1 235 ? 0.517 2.231 22.140 1.00 96.75 235 SER A C 1
ATOM 1836 O O . SER A 1 235 ? 0.282 2.279 23.347 1.00 96.75 235 SER A O 1
ATOM 1838 N N . LEU A 1 236 ? -0.352 2.678 21.227 1.00 96.50 236 LEU A N 1
ATOM 1839 C CA . LEU A 1 236 ? -1.626 3.347 21.514 1.00 96.50 236 LEU A CA 1
ATOM 1840 C C . LEU A 1 236 ? -2.846 2.459 21.223 1.00 96.50 236 LEU A C 1
ATOM 1842 O O . LEU A 1 236 ? -3.971 2.823 21.573 1.00 96.50 236 LEU A O 1
ATOM 1846 N N . VAL A 1 237 ? -2.626 1.304 20.594 1.00 91.38 237 VAL A N 1
ATOM 1847 C CA . VAL A 1 237 ? -3.635 0.292 20.281 1.00 91.38 237 VAL A CA 1
ATOM 1848 C C . VAL A 1 237 ? -3.469 -0.862 21.273 1.00 91.38 237 VAL A C 1
ATOM 1850 O O . VAL A 1 237 ? -2.524 -1.645 21.182 1.00 91.38 237 VAL A O 1
ATOM 1853 N N . GLY A 1 238 ? -4.377 -0.915 22.254 1.00 70.12 238 GLY A N 1
ATOM 1854 C CA . GLY A 1 238 ? -4.414 -1.946 23.300 1.00 70.12 238 GLY A CA 1
ATOM 1855 C C . GLY A 1 238 ? -4.706 -3.337 22.762 1.00 70.12 238 GLY A C 1
ATOM 1856 O O . GLY A 1 238 ? -5.689 -3.463 21.998 1.00 70.12 238 GLY A O 1
#

Foldseek 3Di:
DAFEEAEQALVVQFQGVFPVSNVVNVVLPGQAYEWEWDAACVGFTWTDDDQFDPQQWPDTDGRNDHDPVRQLVIFRRPPNVVRGSTGTDTPLVVLVSCLPHSYAYEYEYPCPVPHDPCNLVNVVVSCVVSVNQVRYEYEYCPLVSLLVCVVVVRPHAYEYEDEAADDPVLVVCVVSVHQEYEYELVNDDLCNCVSNVVSNYAYEYPDQEDLVSLLVCVVSVHRYHHYSRSNSSVVNRD

Radius of gyration: 16.94 Å; Cα contacts (8 Å, |Δi|>4): 543; chains: 1; bounding box: 46×33×43 Å

Secondary structure (DSSP, 8-state):
--EEEEETTTTTTS-TTSHHHHHHHHHTT-SEEEEEEEE-TT--EEE-SSSBSTTTSS--SBGGGS-HHHHTTS---TT-GGGTT--PPBHHHHHHHHTTS--EEEEEE--SSS--TTHHHHHHHHHHHTT-TTSEEEEES-HHHHHHHHHTT--S-EEEEESSPPSSHHHHHHHHT-SEEEEBTTT--HHHHHHHHTTT-EEEEB---SHHHHHHHHHHT-SEEEES-HHHHHHH--

Nearest PDB structures (foldseek):
  2pz0-assembly1_A  TM=9.833E-01  e=1.429E-31  Caldanaerobacter subterraneus subsp. tengcongensis MB4
  3qvq-assembly1_D  TM=9.111E-01  e=3.840E-21  Oleispira antarctica
  1zcc-assembly1_D  TM=9.055E-01  e=3.400E-21  Agrobacterium fabrum str. C58
  1zcc-assembly1_B  TM=8.937E-01  e=4.967E-20  Agrobacterium fabrum str. C58
  1zcc-assembly1_C  TM=8.886E-01  e=6.045E-19  Agrobacterium fabrum str. C58

pLDDT: mean 97.59, std 2.55, range [70.12, 98.94]

Mean predicted aligned error: 2.44 Å

Solvent-accessible surface area (backbone atoms only — not comparable to full-atom values): 12240 Å² total; per-residue (Å²): 124,56,40,42,22,8,35,23,11,20,34,71,82,31,31,58,34,22,64,70,4,42,52,50,18,54,76,39,60,31,49,22,34,30,39,31,34,38,50,26,57,75,68,44,56,32,28,44,78,62,68,47,31,60,83,45,27,80,46,72,56,47,49,52,79,32,40,62,75,58,49,55,72,34,35,31,19,47,97,31,74,95,44,66,79,32,39,56,34,38,54,65,58,54,48,62,74,40,62,93,52,88,49,33,36,36,42,31,50,61,46,74,88,52,81,61,89,59,51,70,62,51,52,52,51,52,32,58,77,69,70,37,60,90,37,39,34,44,28,23,70,37,59,66,57,57,38,48,42,53,74,74,64,59,84,56,47,27,29,48,38,42,67,66,73,63,87,63,54,53,64,51,31,60,73,56,68,34,43,24,40,26,35,20,56,87,34,59,48,62,69,57,46,57,52,20,51,77,66,71,26,46,36,39,33,32,74,45,68,53,70,70,52,40,49,49,44,52,77,54,64,35,48,27,40,27,11,33,44,27,48,66,50,44,77,70,50,127

Sequence (238 aa):
MTSVWAHRGASGYAPENTLPAFELALEQGADGFELDVQLTRDDEVVVIHDETLERTTDGNGWVADHSLEDLRKLDASYGHEKYGGTRIPTLAEVFDLVRDTGTMVNVELKNSRIAYKGLEERVLAIVEAHGMAHRVVLSSFNHYSLRHLVGLGSALPLGALYSEPLWKPWQYAARLGATALHPSLAATRRKIVEKSHEHDLAVHVWTVNEPEDVQRMVGLGVDALITNYPDVARSLVG